Protein AF-A0A8H4X1D4-F1 (afdb_monomer_lite)

pLDDT: mean 86.13, std 16.29, range [28.11, 98.56]

Radius of gyration: 19.9 Å; chains: 1; bounding box: 52×36×56 Å

Secondary structure (DSSP, 8-state):
-HHHHHHHHHHTT------TTS--HHHHHHHHHHHHHHHHHHH-TT-HHHHHHHHHHHHHHHHHHGGGGGGGHHHHHHHHHHHHHHH--THHHHHHHHHHHHSSTT-TT--HHHHHHHHHHHHHHHHHHHHHHHHS-GGG-HHHHHHHHHHHHHHHHH-HHHHHHSTTHHHHHHHHHHHTT---HHHHHHHHHHHHHHHHTTSSS-S-TT-B-TTSSBP---HHHHHHHHHHHHHHHHHHHHHHHHHHHHT--GGGHHHHHHHHHHHHHH-TTTS--

Sequence (277 aa):
MLRMSKVRGRLQLVTPYVGPHGENPALKYCGEIMPILNTLVMHFTNSTPILERVCRCWRYMIISYRTAMIPLLPSLAQSLAAGFEGSREGCFLWATDAVVREFSEGAELVDAATSQAVYQFFEQQSLAFLRILNELPPEQLPDVIEDFFRLASDAIRFYPKECVTSSLVVPIFSAGLSALTLQQVDPLIATLHYYRDLLSFGFETPSISNFSDPDGQPYTNPPEVRNAVKELVGNQGQLLVERVLTGMMFSFPEDCFPDASGILMTQFELMPQQTGL

Foldseek 3Di:
DVPLVVLVVCLVVDPDDAPPPGLDVVLVVVVVCLVVLLVQLVVPLAPLVSVLSSLVSLLSSCVSCQPSCLVVVVVLLVSLLVSCLRNVALSSLLSLLSLLVRQFPPHPPHDPVSNVVSLVSLVSVLVSLLVVCVVDQVQVRLSNLLSNLLSLLSCCVRPVLCQLPDPCVLSVLVVLLSQLVDLDQRSVLSSLSSLLQLLLLLAQARPDPDDADPVRHRDGRDPSSNVSSLVSCVVCVVSLLVSLVCCVVPRYDPVCVVSSVSSVVSSCVSCVPVPPD

Structure (mmCIF, N/CA/C/O backbone):
data_AF-A0A8H4X1D4-F1
#
_entry.id   AF-A0A8H4X1D4-F1
#
loop_
_atom_site.group_PDB
_atom_site.id
_atom_site.type_symbol
_atom_site.label_atom_id
_atom_site.label_alt_id
_atom_site.label_comp_id
_atom_site.label_asym_id
_atom_site.label_entity_id
_atom_site.label_seq_id
_atom_site.pdbx_PDB_ins_code
_ato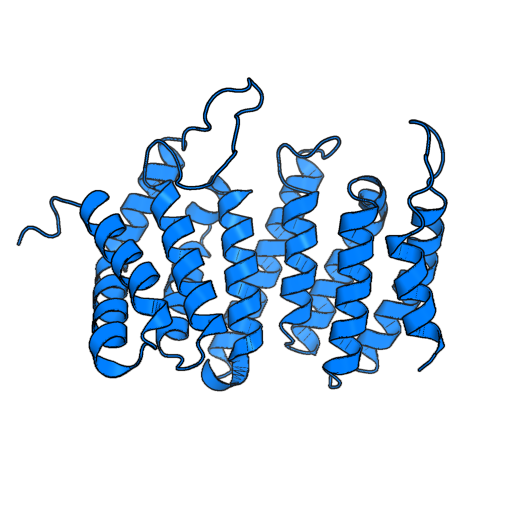m_site.Cartn_x
_atom_site.Cartn_y
_atom_site.Cartn_z
_atom_site.occupancy
_atom_site.B_iso_or_equiv
_atom_site.auth_seq_id
_atom_site.auth_comp_id
_atom_site.auth_asym_id
_atom_site.auth_atom_id
_atom_site.pdbx_PDB_model_num
ATOM 1 N N . MET A 1 1 ? 4.038 -18.655 -25.644 1.00 37.09 1 MET A N 1
ATOM 2 C CA . MET A 1 1 ? 4.127 -19.194 -24.265 1.00 37.09 1 MET A CA 1
ATOM 3 C C . MET A 1 1 ? 5.567 -19.425 -23.774 1.00 37.09 1 MET A C 1
ATOM 5 O O . MET A 1 1 ? 5.887 -18.976 -22.685 1.00 37.09 1 MET A O 1
ATOM 9 N N . LEU A 1 2 ? 6.473 -20.024 -24.567 1.00 28.11 2 LEU A N 1
ATOM 10 C CA . LEU A 1 2 ? 7.858 -20.347 -24.145 1.00 28.11 2 LEU A CA 1
ATOM 11 C C . LEU A 1 2 ? 8.855 -19.161 -24.043 1.00 28.11 2 LEU A C 1
ATOM 13 O O . LEU A 1 2 ? 9.951 -19.329 -23.514 1.00 28.11 2 LEU A O 1
ATOM 17 N N . ARG A 1 3 ? 8.530 -17.976 -24.588 1.00 30.62 3 ARG A N 1
ATOM 18 C CA . ARG A 1 3 ? 9.452 -16.818 -24.617 1.00 30.62 3 ARG A CA 1
ATOM 19 C C . ARG A 1 3 ? 9.413 -15.970 -23.338 1.00 30.62 3 ARG A C 1
ATOM 21 O O . ARG A 1 3 ? 10.471 -15.575 -22.866 1.00 30.62 3 ARG A O 1
ATOM 28 N N . MET A 1 4 ? 8.245 -15.773 -22.719 1.00 36.50 4 MET A N 1
ATOM 29 C CA . MET A 1 4 ? 8.135 -14.988 -21.474 1.00 36.50 4 MET A CA 1
ATOM 30 C C . MET A 1 4 ? 8.708 -15.729 -20.255 1.00 36.50 4 MET A C 1
ATOM 32 O O . MET A 1 4 ? 9.325 -15.112 -19.391 1.00 36.50 4 MET A O 1
ATOM 36 N N . SER A 1 5 ? 8.612 -17.065 -20.213 1.00 33.31 5 SER A N 1
ATOM 37 C CA . SER A 1 5 ? 9.232 -17.870 -19.147 1.00 33.31 5 SER A CA 1
ATOM 38 C C . SER A 1 5 ? 10.767 -17.881 -19.206 1.00 33.31 5 SER A C 1
ATOM 40 O O . SER A 1 5 ? 11.410 -18.041 -18.171 1.00 33.31 5 SER A O 1
ATOM 42 N N . LYS A 1 6 ? 11.366 -17.670 -20.389 1.00 36.62 6 LYS A N 1
ATOM 43 C CA . LYS A 1 6 ? 12.824 -17.537 -20.556 1.00 36.62 6 LYS A CA 1
ATOM 44 C C . LYS A 1 6 ? 13.352 -16.161 -20.144 1.00 36.62 6 LYS A C 1
ATOM 46 O O . LYS A 1 6 ? 14.463 -16.096 -19.630 1.00 36.62 6 LYS A O 1
ATOM 51 N N . VAL A 1 7 ? 12.569 -15.093 -20.319 1.00 49.50 7 VAL A N 1
ATOM 52 C CA . VAL A 1 7 ? 12.904 -13.755 -19.792 1.00 49.50 7 VAL A CA 1
ATOM 53 C C . VAL A 1 7 ? 12.903 -13.783 -18.258 1.00 49.50 7 VAL A C 1
ATOM 55 O O . VAL A 1 7 ? 13.885 -13.373 -17.645 1.00 49.50 7 VAL A O 1
ATOM 58 N N . ARG A 1 8 ? 11.878 -14.405 -17.652 1.00 41.62 8 ARG A N 1
ATOM 59 C CA . ARG A 1 8 ? 11.754 -14.626 -16.196 1.00 41.62 8 ARG A CA 1
ATOM 60 C C . ARG A 1 8 ? 13.019 -15.214 -15.561 1.00 41.62 8 ARG A C 1
ATOM 62 O O . ARG A 1 8 ? 13.499 -14.691 -14.566 1.00 41.62 8 ARG A O 1
ATOM 69 N N . GLY A 1 9 ? 13.556 -16.294 -16.133 1.00 39.28 9 GLY A N 1
ATOM 70 C CA . GLY A 1 9 ? 14.728 -16.976 -15.573 1.00 39.28 9 GLY A CA 1
ATOM 71 C C . GLY A 1 9 ? 16.042 -16.204 -15.721 1.00 39.28 9 GLY A C 1
ATOM 72 O O . GLY A 1 9 ? 16.977 -16.488 -14.989 1.00 39.28 9 GLY A O 1
ATOM 73 N N . ARG A 1 10 ? 16.135 -15.239 -16.648 1.00 47.34 10 ARG A N 1
ATOM 74 C CA . ARG A 1 10 ? 17.364 -14.456 -16.857 1.00 47.34 10 ARG A CA 1
ATOM 75 C C . ARG A 1 10 ? 17.446 -13.232 -15.951 1.00 47.34 10 ARG A C 1
ATOM 77 O O . ARG A 1 10 ? 18.528 -12.946 -15.470 1.00 47.34 10 ARG A O 1
ATOM 84 N N . LEU A 1 11 ? 16.333 -12.554 -15.667 1.00 52.28 11 LEU A N 1
ATOM 85 C CA . LEU A 1 11 ? 16.335 -11.372 -14.791 1.00 52.28 11 LEU A CA 1
ATOM 86 C C . LEU A 1 11 ? 16.677 -11.693 -13.328 1.00 52.28 11 LEU A C 1
ATOM 88 O O . LEU A 1 11 ? 17.351 -10.903 -12.689 1.00 52.28 11 LEU A O 1
ATOM 92 N N . GLN A 1 12 ? 16.282 -12.866 -12.821 1.00 48.09 12 GLN A N 1
ATOM 93 C CA . GLN A 1 12 ? 16.632 -13.297 -11.458 1.00 48.09 12 GLN A CA 1
ATOM 94 C C . GLN A 1 12 ? 18.070 -13.832 -11.320 1.00 48.09 12 GLN A C 1
ATOM 96 O O . GLN A 1 12 ? 18.569 -13.937 -10.206 1.00 48.09 12 GLN A O 1
ATOM 101 N N . LEU A 1 13 ? 18.729 -14.204 -12.426 1.00 47.34 13 LEU A N 1
ATOM 102 C CA . LEU A 1 13 ? 20.073 -14.808 -12.427 1.00 47.34 13 LEU A CA 1
ATOM 103 C C . LEU A 1 13 ? 21.175 -13.873 -12.943 1.00 47.34 13 LEU A C 1
ATOM 105 O O . LEU A 1 13 ? 22.353 -14.195 -12.808 1.00 47.34 13 LEU A O 1
ATOM 109 N N . VAL A 1 14 ? 20.819 -12.752 -13.570 1.00 51.06 14 VAL A N 1
ATOM 110 C CA . VAL A 1 14 ? 21.770 -11.836 -14.211 1.00 51.06 14 VAL A CA 1
ATOM 111 C C . VAL A 1 14 ? 21.806 -10.526 -13.430 1.00 51.06 14 VAL A C 1
ATOM 113 O O . VAL A 1 14 ? 21.250 -9.515 -13.840 1.00 51.06 14 VAL A O 1
ATOM 116 N N . THR A 1 15 ? 22.510 -10.555 -12.303 1.00 53.88 15 THR A N 1
ATOM 117 C CA . THR A 1 15 ? 23.001 -9.371 -11.586 1.00 53.88 15 THR A CA 1
ATOM 118 C C . THR A 1 15 ? 24.497 -9.227 -11.876 1.00 53.88 15 THR A C 1
ATOM 120 O O . THR A 1 15 ? 25.321 -9.682 -11.076 1.00 53.88 15 THR A O 1
ATOM 123 N N . PRO A 1 16 ? 24.895 -8.709 -13.056 1.00 53.59 16 PRO A N 1
ATOM 124 C CA . PRO A 1 16 ? 26.305 -8.508 -13.354 1.00 53.59 16 PRO A CA 1
ATOM 125 C C . PRO A 1 16 ? 26.881 -7.517 -12.342 1.00 53.59 16 PRO A C 1
ATOM 127 O O . PRO A 1 16 ? 26.239 -6.522 -12.013 1.00 53.59 16 PRO A O 1
ATOM 130 N N . TYR A 1 17 ? 28.089 -7.780 -11.847 1.00 50.78 17 TYR A N 1
ATOM 131 C CA . TYR A 1 17 ? 28.812 -6.782 -11.069 1.00 50.78 17 TYR A CA 1
ATOM 132 C C . TYR A 1 17 ? 29.118 -5.593 -11.986 1.00 50.78 17 TYR A C 1
ATOM 134 O O . TYR A 1 17 ? 29.837 -5.738 -12.977 1.00 50.78 17 TYR A O 1
ATOM 142 N N . VAL A 1 18 ? 28.546 -4.435 -11.672 1.00 57.81 18 VAL A N 1
ATOM 143 C CA . VAL A 1 18 ? 28.799 -3.179 -12.380 1.00 57.81 18 VAL A CA 1
ATOM 144 C C . VAL A 1 18 ? 29.574 -2.283 -11.423 1.00 57.81 18 VAL A C 1
ATOM 146 O O . VAL A 1 18 ? 29.125 -2.027 -10.310 1.00 57.81 18 VAL A O 1
ATOM 149 N N . GLY A 1 19 ? 30.770 -1.851 -11.828 1.00 48.97 19 GLY A N 1
ATOM 150 C CA . GLY A 1 19 ? 31.549 -0.890 -11.045 1.00 48.97 19 GLY A CA 1
ATOM 151 C C . GLY A 1 19 ? 30.844 0.477 -10.967 1.00 48.97 19 GLY A C 1
ATOM 152 O O . GLY A 1 19 ? 30.004 0.763 -11.819 1.00 48.97 19 GLY A O 1
ATOM 153 N N . PRO A 1 20 ? 31.213 1.354 -10.015 1.00 50.88 20 PRO A N 1
ATOM 154 C CA . PRO A 1 20 ? 30.502 2.610 -9.714 1.00 50.88 20 PRO A CA 1
ATOM 155 C C . PRO A 1 20 ? 30.326 3.603 -10.884 1.00 50.88 20 PRO A C 1
ATOM 157 O O . PRO A 1 20 ? 29.566 4.560 -10.763 1.00 50.88 20 PRO A O 1
ATOM 160 N N . HIS A 1 21 ? 30.997 3.389 -12.022 1.00 54.09 21 HIS A N 1
ATOM 161 C CA . HIS A 1 21 ? 30.925 4.237 -13.220 1.00 54.09 21 HIS A CA 1
ATOM 162 C C . HIS A 1 21 ? 30.639 3.462 -14.522 1.00 54.09 21 HIS A C 1
ATOM 164 O O . HIS A 1 21 ? 30.801 4.011 -15.610 1.00 54.09 21 HIS A O 1
ATOM 170 N N . GLY A 1 22 ? 30.266 2.180 -14.442 1.00 59.41 22 GLY A N 1
ATOM 171 C CA . GLY A 1 22 ? 29.914 1.382 -15.620 1.00 59.41 22 GLY A CA 1
ATOM 172 C C . GLY A 1 22 ? 28.438 1.532 -15.993 1.00 59.41 22 GLY A C 1
ATOM 173 O O . GLY A 1 22 ? 27.577 1.499 -15.117 1.00 59.41 22 GLY A O 1
ATOM 174 N N . GLU A 1 23 ? 28.119 1.643 -17.286 1.00 60.62 23 GLU A N 1
ATOM 175 C CA . GLU A 1 23 ? 26.733 1.490 -17.746 1.00 60.62 23 GLU A CA 1
ATOM 176 C C . GLU A 1 23 ? 26.239 0.082 -17.401 1.00 60.62 23 GLU A C 1
ATOM 178 O O . GLU A 1 23 ? 26.840 -0.909 -17.820 1.00 60.62 23 GLU A O 1
ATOM 183 N N . ASN A 1 24 ? 25.143 -0.021 -16.644 1.00 68.44 24 ASN A N 1
ATOM 184 C CA . ASN A 1 24 ? 24.564 -1.312 -16.295 1.00 68.44 24 ASN A CA 1
ATOM 185 C C . ASN A 1 24 ? 23.921 -1.941 -17.550 1.00 68.44 24 ASN A C 1
ATOM 187 O O . ASN A 1 24 ? 22.891 -1.438 -18.012 1.00 68.44 24 ASN A O 1
ATOM 191 N N . PRO A 1 25 ? 24.453 -3.052 -18.106 1.00 74.25 25 PRO A N 1
ATOM 192 C CA . PRO A 1 25 ? 23.902 -3.664 -19.320 1.00 74.25 25 PRO A CA 1
ATOM 193 C C . PRO A 1 25 ? 22.445 -4.103 -19.144 1.00 74.25 25 PRO A C 1
ATOM 195 O O . PRO A 1 25 ? 21.683 -4.168 -20.111 1.00 74.25 25 PRO A O 1
ATOM 198 N N . ALA A 1 26 ? 22.045 -4.378 -17.902 1.00 73.62 26 ALA A N 1
ATOM 199 C CA . ALA A 1 26 ? 20.679 -4.723 -17.577 1.00 73.62 26 ALA A CA 1
ATOM 200 C C . ALA A 1 26 ? 19.722 -3.531 -17.702 1.00 73.62 26 ALA A C 1
ATOM 202 O O . ALA A 1 26 ? 18.589 -3.726 -18.128 1.00 73.62 26 ALA A O 1
ATOM 203 N N . LEU A 1 27 ? 20.178 -2.300 -17.438 1.00 81.00 27 LEU A N 1
ATOM 204 C CA . LEU A 1 27 ? 19.365 -1.094 -17.615 1.00 81.00 27 LEU A CA 1
ATOM 205 C C . LEU A 1 27 ? 19.009 -0.872 -19.089 1.00 81.00 27 LEU A C 1
ATOM 207 O O . LEU A 1 27 ? 17.861 -0.573 -19.412 1.00 81.00 27 LEU A O 1
ATOM 211 N N . LYS A 1 28 ? 19.969 -1.095 -19.994 1.00 83.44 28 LYS A N 1
ATOM 212 C CA . LYS A 1 28 ? 19.721 -1.035 -21.440 1.00 83.44 28 LYS A CA 1
ATOM 213 C C . LYS A 1 28 ? 18.669 -2.060 -21.868 1.00 83.44 28 LYS A C 1
ATOM 215 O O . LYS A 1 28 ? 17.721 -1.718 -22.568 1.00 83.44 28 LYS A O 1
ATOM 220 N N . TYR A 1 29 ? 18.794 -3.296 -21.386 1.00 84.69 29 TYR A N 1
ATOM 221 C CA . TYR A 1 29 ? 17.802 -4.340 -21.639 1.00 84.69 29 TYR A CA 1
ATOM 222 C C . TYR A 1 29 ? 16.418 -3.981 -21.071 1.00 84.69 29 TYR A C 1
ATOM 224 O O . TYR A 1 29 ? 15.403 -4.195 -21.734 1.00 84.69 29 TYR A O 1
ATOM 232 N N . CYS A 1 30 ? 16.366 -3.396 -19.870 1.00 86.38 30 CYS A N 1
ATOM 233 C CA . CYS A 1 30 ? 15.134 -2.895 -19.266 1.00 86.38 30 CYS A CA 1
ATOM 234 C C . CYS A 1 30 ? 14.471 -1.817 -20.138 1.00 86.38 30 CYS A C 1
ATOM 236 O O . CYS A 1 30 ? 13.268 -1.891 -20.389 1.00 86.38 30 CYS A O 1
ATOM 238 N N . GLY A 1 31 ? 15.255 -0.869 -20.656 1.00 87.44 31 GLY A N 1
ATOM 239 C CA . GLY A 1 31 ? 14.768 0.172 -21.561 1.00 87.44 31 GLY A CA 1
ATOM 240 C C . GLY A 1 31 ? 14.209 -0.387 -22.874 1.00 87.44 31 GLY A C 1
ATOM 241 O O . GLY A 1 31 ? 13.183 0.086 -23.354 1.00 87.44 31 GLY A O 1
ATOM 242 N N . GLU A 1 32 ? 14.823 -1.433 -23.429 1.00 89.44 32 GLU A N 1
A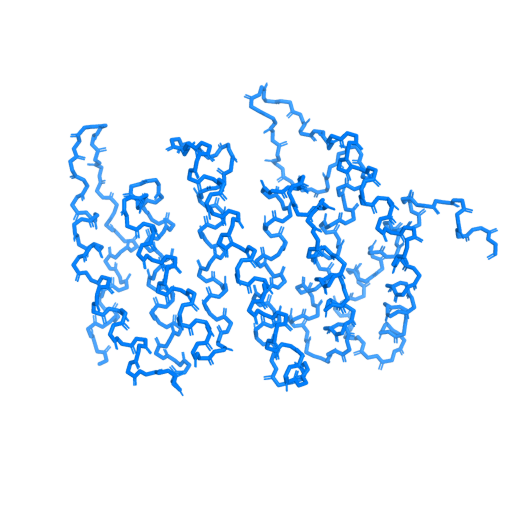TOM 243 C CA . GLU A 1 32 ? 14.351 -2.084 -24.660 1.00 89.44 32 GLU A CA 1
ATOM 244 C C . GLU A 1 32 ? 13.071 -2.913 -24.446 1.00 89.44 32 GLU A C 1
ATOM 246 O O . GLU A 1 32 ? 12.203 -2.958 -25.321 1.00 89.44 32 GLU A O 1
ATOM 251 N N . ILE A 1 33 ? 12.924 -3.574 -23.289 1.00 90.25 33 ILE A N 1
ATOM 252 C CA . ILE A 1 33 ? 11.777 -4.455 -23.027 1.00 90.25 33 ILE A CA 1
ATOM 253 C C . ILE A 1 33 ? 10.535 -3.706 -22.526 1.00 90.25 33 ILE A C 1
ATOM 255 O O . ILE A 1 33 ? 9.416 -4.154 -22.784 1.00 90.25 33 ILE A O 1
ATOM 259 N N . MET A 1 34 ? 10.694 -2.567 -21.843 1.00 89.62 34 MET A N 1
ATOM 260 C CA . MET A 1 34 ? 9.573 -1.806 -21.274 1.00 89.62 34 MET A CA 1
ATOM 261 C C . MET A 1 34 ? 8.495 -1.418 -22.299 1.00 89.62 34 MET A C 1
ATOM 263 O O . MET A 1 34 ? 7.327 -1.705 -22.031 1.00 89.62 34 MET A O 1
ATOM 267 N N . PRO A 1 35 ? 8.820 -0.861 -23.484 1.00 93.00 35 PRO A N 1
ATOM 268 C CA . PRO A 1 35 ? 7.811 -0.531 -24.493 1.00 93.00 35 PRO A CA 1
ATOM 269 C C . PRO A 1 35 ? 7.016 -1.753 -24.975 1.00 93.00 35 PRO A C 1
ATOM 271 O O . PRO A 1 35 ? 5.815 -1.661 -25.237 1.00 93.00 35 PRO A O 1
ATOM 274 N N . ILE A 1 36 ? 7.668 -2.920 -25.051 1.00 93.62 36 ILE A N 1
ATOM 275 C CA . ILE A 1 36 ? 7.025 -4.182 -25.438 1.00 93.62 36 ILE A CA 1
ATOM 276 C C . ILE A 1 36 ? 6.027 -4.605 -24.358 1.00 93.62 36 ILE A C 1
ATOM 278 O O . ILE A 1 36 ? 4.891 -4.955 -24.670 1.00 93.62 36 ILE A O 1
ATOM 282 N N . LEU A 1 37 ? 6.434 -4.546 -23.088 1.00 93.62 37 LEU A N 1
ATOM 283 C CA . LEU A 1 37 ? 5.565 -4.855 -21.952 1.00 93.62 37 LEU A CA 1
ATOM 284 C C . LEU A 1 37 ? 4.378 -3.888 -21.867 1.00 93.62 37 LEU A C 1
ATOM 286 O O . LEU A 1 37 ? 3.251 -4.337 -21.678 1.00 93.62 37 LEU A O 1
ATOM 290 N N . ASN A 1 38 ? 4.607 -2.593 -22.096 1.00 92.62 38 ASN A N 1
ATOM 291 C CA . ASN A 1 38 ? 3.543 -1.594 -22.127 1.00 92.62 38 ASN A CA 1
ATOM 292 C C . ASN A 1 38 ? 2.532 -1.876 -23.252 1.00 92.62 38 ASN A C 1
ATOM 294 O O . ASN A 1 38 ? 1.326 -1.866 -23.030 1.00 92.62 38 ASN A O 1
ATOM 298 N N . THR A 1 39 ? 3.014 -2.238 -24.446 1.00 93.19 39 THR A N 1
ATOM 299 C CA . THR A 1 39 ? 2.139 -2.638 -25.563 1.00 93.19 39 THR A CA 1
ATOM 300 C C . THR A 1 39 ? 1.268 -3.843 -25.193 1.00 93.19 39 THR A C 1
ATOM 302 O O . THR A 1 39 ? 0.092 -3.890 -25.549 1.00 93.19 39 THR A O 1
ATOM 305 N N . LEU A 1 40 ? 1.815 -4.814 -24.451 1.00 93.31 40 LEU A N 1
ATOM 306 C CA . LEU A 1 40 ? 1.040 -5.962 -23.976 1.00 93.31 40 LEU A CA 1
ATOM 307 C C . LEU A 1 40 ? -0.048 -5.549 -22.982 1.00 93.31 40 LEU A C 1
ATOM 309 O O . LEU A 1 40 ? -1.167 -6.033 -23.108 1.00 93.31 40 LEU A O 1
ATOM 313 N N . VAL A 1 41 ? 0.249 -4.654 -22.038 1.00 93.69 41 VAL A N 1
ATOM 314 C CA . VAL A 1 41 ? -0.758 -4.138 -21.096 1.00 93.69 41 VAL A CA 1
ATOM 315 C C . VAL A 1 41 ? -1.890 -3.441 -21.844 1.00 93.69 41 VAL A C 1
ATOM 317 O O . VAL A 1 41 ? -3.051 -3.776 -21.632 1.00 93.69 41 VAL A O 1
ATOM 320 N N . MET A 1 42 ? -1.556 -2.558 -22.788 1.00 90.19 42 MET A N 1
ATOM 321 C CA . MET A 1 42 ? -2.549 -1.799 -23.554 1.00 90.19 42 MET A CA 1
ATOM 322 C C . MET A 1 42 ? -3.409 -2.672 -24.477 1.00 90.19 42 MET A C 1
ATOM 324 O O . MET A 1 42 ? -4.562 -2.342 -24.731 1.00 90.19 42 MET A O 1
ATOM 328 N N . HIS A 1 43 ? -2.874 -3.780 -24.999 1.00 93.56 43 HIS A N 1
ATOM 329 C CA . HIS A 1 43 ? -3.630 -4.691 -25.868 1.00 93.56 43 HIS A CA 1
ATOM 330 C C . HIS A 1 43 ? -4.430 -5.750 -25.100 1.00 93.56 43 HIS A C 1
ATOM 332 O O . HIS A 1 43 ? -5.418 -6.263 -25.623 1.00 93.56 43 HIS A O 1
ATOM 338 N N . PHE A 1 44 ? -4.003 -6.112 -23.889 1.00 92.94 44 PHE A N 1
ATOM 339 C CA . PHE A 1 44 ? -4.572 -7.214 -23.112 1.00 92.94 44 PHE A CA 1
ATOM 340 C C . PHE A 1 44 ? -5.126 -6.748 -21.759 1.00 92.94 44 PHE A C 1
ATOM 342 O O . PHE A 1 44 ? -4.976 -7.445 -20.756 1.00 92.94 44 PHE A O 1
ATOM 349 N N . THR A 1 45 ? -5.811 -5.601 -21.742 1.00 91.50 45 THR A N 1
ATOM 350 C CA . THR A 1 45 ? -6.380 -4.980 -20.528 1.00 91.50 45 THR A CA 1
ATOM 351 C C . THR A 1 45 ? -7.385 -5.861 -19.788 1.00 91.50 45 THR A C 1
ATOM 353 O O . THR A 1 45 ? -7.551 -5.705 -18.589 1.00 91.50 45 THR A O 1
ATOM 356 N N . ASN A 1 46 ? -8.026 -6.808 -20.478 1.00 92.12 46 ASN A N 1
ATOM 357 C CA . ASN A 1 46 ? -9.048 -7.693 -19.900 1.00 92.12 46 ASN A CA 1
ATOM 358 C C . ASN A 1 46 ? -8.508 -9.097 -19.577 1.00 92.12 46 ASN A C 1
ATOM 360 O O . ASN A 1 46 ? -9.280 -10.034 -19.387 1.00 92.12 46 ASN A O 1
ATOM 364 N N . SER A 1 47 ? -7.188 -9.293 -19.625 1.00 94.94 47 SER A N 1
ATOM 365 C CA . SER A 1 47 ? -6.563 -10.597 -19.407 1.00 94.94 47 SER A CA 1
ATOM 366 C C . SER A 1 47 ? -5.649 -10.554 -18.187 1.00 94.94 47 SER A C 1
ATOM 368 O O . SER A 1 47 ? -4.422 -10.503 -18.339 1.00 94.94 47 SER A O 1
ATOM 370 N N . THR A 1 48 ? -6.232 -10.707 -16.997 1.00 93.75 48 THR A N 1
ATOM 371 C CA . THR A 1 48 ? -5.540 -10.807 -15.698 1.00 93.75 48 THR A CA 1
ATOM 372 C C . THR A 1 48 ? -4.266 -11.662 -15.752 1.00 93.75 48 THR A C 1
ATOM 374 O O . THR A 1 48 ? -3.200 -11.171 -15.380 1.00 93.75 48 THR A O 1
ATOM 377 N N . PRO A 1 49 ? -4.249 -12.872 -16.364 1.00 95.44 49 PRO A N 1
ATOM 378 C CA . PRO A 1 49 ? -3.033 -13.688 -16.389 1.00 95.44 49 PRO A CA 1
ATOM 379 C C . PRO A 1 49 ? -1.867 -13.060 -17.173 1.00 95.44 49 PRO A C 1
ATOM 381 O O . PRO A 1 49 ? -0.702 -13.390 -16.930 1.00 95.44 49 PRO A O 1
ATOM 384 N N . ILE A 1 50 ? -2.145 -12.220 -18.172 1.00 95.12 50 ILE A N 1
ATOM 385 C CA . ILE A 1 50 ? -1.108 -11.508 -18.934 1.00 95.12 50 ILE A CA 1
ATOM 386 C C . ILE A 1 50 ? -0.610 -10.327 -18.106 1.00 95.12 50 ILE A C 1
ATOM 388 O O . ILE A 1 50 ? 0.604 -10.171 -17.960 1.00 95.12 50 ILE A O 1
ATOM 392 N N . LEU A 1 51 ? -1.531 -9.558 -17.527 1.00 96.62 51 LEU A N 1
ATOM 393 C CA . LEU A 1 51 ? -1.228 -8.382 -16.714 1.00 96.62 51 LEU A CA 1
ATOM 394 C C . LEU A 1 51 ? -0.386 -8.747 -15.490 1.00 96.62 51 LEU A C 1
ATOM 396 O O . LEU A 1 51 ? 0.672 -8.153 -15.292 1.00 96.62 51 LEU A O 1
ATOM 400 N N . GLU A 1 52 ? -0.731 -9.819 -14.774 1.00 95.12 52 GLU A N 1
ATOM 401 C CA . GLU A 1 52 ? 0.080 -10.343 -13.670 1.00 95.12 52 GLU A CA 1
ATOM 402 C C . GLU A 1 52 ? 1.513 -10.676 -14.097 1.00 95.12 52 GLU A C 1
ATOM 404 O O . GLU A 1 52 ? 2.476 -10.407 -13.380 1.00 95.12 52 GLU A O 1
ATOM 409 N N . ARG A 1 53 ? 1.687 -11.296 -15.273 1.00 95.12 53 ARG A N 1
ATOM 410 C CA . ARG A 1 53 ? 3.016 -11.677 -15.774 1.00 95.12 53 ARG A CA 1
ATOM 411 C C . ARG A 1 53 ? 3.850 -10.453 -16.125 1.00 95.12 53 ARG A C 1
ATOM 413 O O . ARG A 1 53 ? 5.062 -10.482 -15.907 1.00 95.12 53 ARG A O 1
ATOM 420 N N . VAL A 1 54 ? 3.221 -9.412 -16.665 1.00 96.19 54 VAL A N 1
ATOM 421 C CA . VAL A 1 54 ? 3.887 -8.143 -16.966 1.00 96.19 54 VAL A CA 1
ATOM 422 C C . VAL A 1 54 ? 4.251 -7.412 -15.674 1.00 96.19 54 VAL A C 1
ATOM 424 O O . VAL A 1 54 ? 5.428 -7.111 -15.480 1.00 96.19 54 VAL A O 1
ATOM 427 N N . CYS A 1 55 ? 3.302 -7.237 -14.752 1.00 96.75 55 CYS A N 1
ATOM 428 C CA . CYS A 1 55 ? 3.531 -6.594 -13.455 1.00 96.75 55 CYS A CA 1
ATOM 429 C C . CYS A 1 55 ? 4.611 -7.316 -12.644 1.00 96.75 55 CYS A C 1
ATOM 431 O O . CYS A 1 55 ? 5.513 -6.686 -12.099 1.00 96.75 55 CYS A O 1
ATOM 433 N N . ARG A 1 56 ? 4.612 -8.653 -12.655 1.00 94.56 56 ARG A N 1
ATOM 434 C CA . ARG A 1 56 ? 5.673 -9.464 -12.046 1.00 94.56 56 ARG A CA 1
ATOM 435 C C . ARG A 1 56 ? 7.036 -9.243 -12.700 1.00 94.56 56 ARG A C 1
ATOM 437 O O . ARG A 1 56 ? 8.044 -9.226 -12.001 1.00 94.56 56 ARG A O 1
ATOM 444 N N . CYS A 1 57 ? 7.091 -9.078 -14.023 1.00 94.19 57 CYS A N 1
ATOM 445 C CA . CYS A 1 57 ? 8.336 -8.748 -14.716 1.00 94.19 57 CYS A CA 1
ATOM 446 C C . CYS A 1 57 ? 8.866 -7.382 -14.266 1.00 94.19 57 CYS A C 1
ATOM 448 O O . CYS A 1 57 ? 10.037 -7.285 -13.909 1.00 94.19 57 CYS A O 1
ATOM 450 N N . TRP A 1 58 ? 8.008 -6.361 -14.225 1.00 94.69 58 TRP A N 1
ATOM 451 C CA . TRP A 1 58 ? 8.374 -5.031 -13.740 1.00 94.69 58 TRP A CA 1
ATOM 452 C C . TRP A 1 58 ? 8.818 -5.043 -12.280 1.00 94.69 58 TRP A C 1
ATOM 454 O O . TRP A 1 58 ? 9.886 -4.517 -11.976 1.00 94.69 58 TRP A O 1
ATOM 464 N N . ARG A 1 59 ? 8.080 -5.724 -11.396 1.00 94.62 59 ARG A N 1
ATOM 465 C CA . ARG A 1 59 ? 8.459 -5.882 -9.986 1.00 94.62 59 ARG A CA 1
ATOM 466 C C . ARG A 1 59 ? 9.855 -6.488 -9.842 1.00 94.62 59 ARG A C 1
ATOM 468 O O . ARG A 1 59 ? 10.674 -5.971 -9.092 1.00 94.62 59 ARG A O 1
ATOM 475 N N . TYR A 1 60 ? 10.168 -7.546 -10.592 1.00 91.19 60 TYR A N 1
ATOM 476 C CA . TYR A 1 60 ? 11.511 -8.130 -10.545 1.00 91.19 60 TYR A CA 1
ATOM 477 C C . TYR A 1 60 ? 12.588 -7.222 -11.138 1.00 91.19 60 TYR A C 1
ATOM 479 O O . TYR A 1 60 ? 13.707 -7.248 -10.639 1.00 91.19 60 TYR A O 1
ATOM 487 N N . MET A 1 61 ? 12.285 -6.417 -12.159 1.00 90.88 61 MET A N 1
ATOM 488 C CA . MET A 1 61 ? 13.231 -5.414 -12.665 1.00 90.88 61 MET A CA 1
ATOM 489 C C . MET A 1 61 ? 13.555 -4.370 -11.591 1.00 90.88 61 MET A C 1
ATOM 491 O O . MET A 1 61 ? 14.726 -4.069 -11.386 1.00 90.88 61 MET A O 1
ATOM 495 N N . ILE A 1 62 ? 12.535 -3.871 -10.884 1.00 91.62 62 ILE A N 1
ATOM 496 C CA . ILE A 1 62 ? 12.697 -2.916 -9.781 1.00 91.62 62 ILE A CA 1
ATOM 497 C C . ILE A 1 62 ? 13.577 -3.522 -8.681 1.00 91.62 62 ILE A C 1
ATOM 499 O O . ILE A 1 62 ? 14.638 -2.985 -8.388 1.00 91.62 62 ILE A O 1
ATOM 503 N N . ILE A 1 63 ? 13.206 -4.690 -8.147 1.00 89.19 63 ILE A N 1
ATOM 504 C CA . ILE A 1 63 ? 13.907 -5.297 -7.001 1.00 89.19 63 ILE A CA 1
ATOM 505 C C . ILE A 1 63 ? 15.339 -5.732 -7.360 1.00 89.19 63 ILE A C 1
ATOM 507 O O . ILE A 1 63 ? 16.244 -5.642 -6.533 1.00 89.19 63 ILE A O 1
ATOM 511 N N . SER A 1 64 ? 15.571 -6.212 -8.589 1.00 85.50 64 SER A N 1
ATOM 512 C CA . SER A 1 64 ? 16.893 -6.729 -8.987 1.00 85.50 64 SER A CA 1
ATOM 513 C C . SER A 1 64 ? 17.906 -5.621 -9.264 1.00 85.50 64 SER A C 1
ATOM 515 O O . SER A 1 64 ? 19.102 -5.833 -9.077 1.00 85.50 64 SER A O 1
ATOM 517 N N . TYR A 1 65 ? 17.451 -4.460 -9.744 1.00 85.19 65 TYR A N 1
ATOM 518 C CA . TYR A 1 65 ? 18.339 -3.387 -10.203 1.00 85.19 65 TYR A CA 1
ATOM 519 C C . TYR A 1 65 ? 18.255 -2.107 -9.365 1.00 85.19 65 TYR A C 1
ATOM 521 O O . TYR A 1 65 ? 19.135 -1.258 -9.503 1.00 85.19 65 TYR A O 1
ATOM 529 N N . ARG A 1 66 ? 17.256 -1.981 -8.483 1.00 85.69 66 ARG A N 1
ATOM 530 C CA . ARG A 1 66 ? 17.110 -0.914 -7.480 1.00 85.69 66 ARG A CA 1
ATOM 531 C C . ARG A 1 66 ? 17.363 0.474 -8.074 1.00 85.69 66 ARG A C 1
ATOM 533 O O . ARG A 1 66 ? 16.775 0.820 -9.097 1.00 85.69 66 ARG A O 1
ATOM 540 N N . THR A 1 67 ? 18.292 1.243 -7.509 1.00 83.94 67 THR A N 1
ATOM 541 C CA . THR A 1 67 ? 18.646 2.601 -7.948 1.00 83.94 67 THR A CA 1
ATOM 542 C C . THR A 1 67 ? 19.110 2.712 -9.395 1.00 83.94 67 THR A C 1
ATOM 544 O O . THR A 1 67 ? 18.920 3.758 -10.012 1.00 83.94 67 THR A O 1
ATOM 547 N N . ALA A 1 68 ? 19.606 1.637 -10.014 1.00 85.31 68 ALA A N 1
ATOM 548 C CA . ALA A 1 68 ? 19.919 1.668 -11.441 1.00 85.31 68 ALA A CA 1
ATOM 549 C C . ALA A 1 68 ? 18.669 1.899 -12.313 1.00 85.31 68 ALA A C 1
ATOM 551 O O . ALA A 1 68 ? 18.804 2.370 -13.437 1.00 85.31 68 ALA A O 1
ATOM 552 N N . MET A 1 69 ? 17.462 1.604 -11.814 1.00 89.12 69 MET A N 1
ATOM 553 C CA . MET A 1 69 ? 16.197 1.821 -12.528 1.00 89.12 69 MET A CA 1
ATOM 554 C C . MET A 1 69 ? 15.668 3.258 -12.445 1.00 89.12 69 MET A C 1
ATOM 556 O O . MET A 1 69 ? 14.714 3.557 -13.165 1.00 89.12 69 MET A O 1
ATOM 560 N N . ILE A 1 70 ? 16.276 4.154 -11.650 1.00 89.50 70 ILE A N 1
ATOM 561 C CA . ILE A 1 70 ? 15.834 5.558 -11.502 1.00 89.50 70 ILE A CA 1
ATOM 562 C C . ILE A 1 70 ? 15.573 6.240 -12.861 1.00 89.50 70 ILE A C 1
ATOM 564 O O . ILE A 1 70 ? 14.497 6.814 -13.026 1.00 89.50 70 ILE A O 1
ATOM 568 N N . PRO A 1 71 ? 16.446 6.128 -13.889 1.00 91.06 71 PRO A N 1
ATOM 569 C CA . PRO A 1 71 ? 16.204 6.777 -15.182 1.00 91.06 71 PRO A CA 1
ATOM 570 C C . PRO A 1 71 ? 14.952 6.283 -15.923 1.00 91.06 71 PRO A C 1
ATOM 572 O O . PRO A 1 71 ? 14.393 7.008 -16.743 1.00 91.06 71 PRO A O 1
ATOM 575 N N . LEU A 1 72 ? 14.511 5.047 -15.665 1.00 91.75 72 LEU A N 1
ATOM 576 C CA . LEU A 1 72 ? 13.322 4.448 -16.281 1.00 91.75 72 LEU A CA 1
ATOM 577 C C . LEU A 1 72 ? 12.068 4.588 -15.410 1.00 91.75 72 LEU A C 1
ATOM 579 O O . LEU A 1 72 ? 10.959 4.321 -15.884 1.00 91.75 72 LEU A O 1
ATOM 583 N N . LEU A 1 73 ? 12.230 5.011 -14.155 1.00 92.69 73 LEU A N 1
ATOM 584 C CA . LEU A 1 73 ? 11.165 5.057 -13.166 1.00 92.69 73 LEU A CA 1
ATOM 585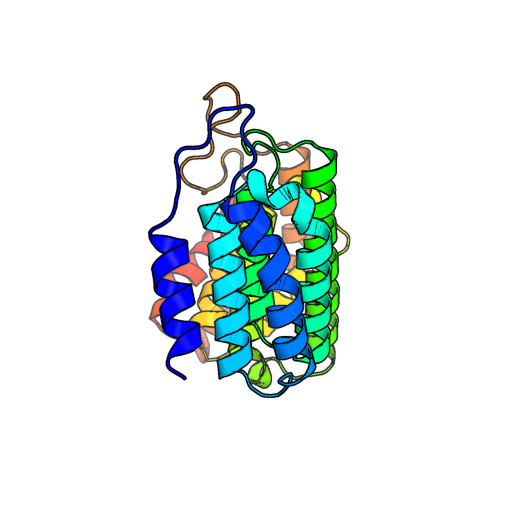 C C . LEU A 1 73 ? 9.968 5.925 -13.594 1.00 92.69 73 LEU A C 1
ATOM 587 O O . LEU A 1 73 ? 8.847 5.434 -13.467 1.00 92.69 73 LEU A O 1
ATOM 591 N N . PRO A 1 74 ? 10.140 7.127 -14.190 1.00 94.25 74 PRO A N 1
ATOM 592 C CA . PRO A 1 74 ? 8.998 7.934 -14.627 1.00 94.25 74 PRO A CA 1
ATOM 593 C C . PRO A 1 74 ? 8.120 7.222 -15.667 1.00 94.25 74 PRO A C 1
ATOM 595 O O . PRO A 1 74 ? 6.894 7.228 -15.572 1.00 94.25 74 PRO A O 1
ATOM 598 N N . SER A 1 75 ? 8.744 6.550 -16.641 1.00 94.25 75 SER A N 1
ATOM 599 C CA . SER A 1 75 ? 8.020 5.798 -17.675 1.00 94.25 75 SER A CA 1
ATOM 600 C C . SER A 1 75 ? 7.329 4.560 -17.099 1.00 94.25 75 SER A C 1
ATOM 602 O O . SER A 1 75 ? 6.216 4.216 -17.512 1.00 94.25 75 SER A O 1
ATOM 604 N N . LEU A 1 76 ? 7.966 3.900 -16.128 1.00 95.12 76 LEU A N 1
ATOM 605 C CA . LEU A 1 76 ? 7.391 2.745 -15.453 1.00 95.12 76 LEU A CA 1
ATOM 606 C C . LEU A 1 76 ? 6.183 3.143 -14.600 1.00 95.12 76 LEU A C 1
ATOM 608 O O . LEU A 1 76 ? 5.136 2.516 -14.726 1.00 95.12 76 LEU A O 1
ATOM 612 N N . ALA A 1 77 ? 6.302 4.208 -13.804 1.00 95.94 77 ALA A N 1
ATOM 613 C CA . ALA A 1 77 ? 5.217 4.746 -12.988 1.00 95.94 77 ALA A CA 1
ATOM 614 C C . ALA A 1 77 ? 4.007 5.136 -13.850 1.00 95.94 77 ALA A C 1
ATOM 616 O O . ALA A 1 77 ? 2.879 4.755 -13.545 1.00 95.94 77 ALA A O 1
ATOM 617 N N . GLN A 1 78 ? 4.237 5.794 -14.993 1.00 95.81 78 GLN A N 1
ATOM 618 C CA . GLN A 1 78 ? 3.169 6.112 -15.942 1.00 95.81 78 GLN A CA 1
ATOM 619 C C . GLN A 1 78 ? 2.485 4.850 -16.496 1.00 95.81 78 GLN A C 1
ATOM 621 O O . GLN A 1 78 ? 1.260 4.812 -16.603 1.00 95.81 78 GLN A O 1
ATOM 626 N N . SER A 1 79 ? 3.262 3.815 -16.833 1.00 95.94 79 SER A N 1
ATOM 627 C CA . SER A 1 79 ? 2.725 2.549 -17.356 1.00 95.94 79 SER A CA 1
ATOM 628 C C . SER A 1 79 ? 1.922 1.788 -16.295 1.00 95.94 79 SER A C 1
ATOM 630 O O . SER A 1 79 ? 0.876 1.221 -16.604 1.00 95.94 79 SER A O 1
ATOM 632 N N . LEU A 1 80 ? 2.388 1.800 -15.042 1.00 97.50 80 LEU A N 1
ATOM 633 C CA . LEU A 1 80 ? 1.683 1.211 -13.905 1.00 97.50 80 LEU A CA 1
ATOM 634 C C . LEU A 1 80 ? 0.365 1.943 -13.631 1.00 97.50 80 LEU A C 1
ATOM 636 O O . LEU A 1 80 ? -0.669 1.290 -13.530 1.00 97.50 80 LEU A O 1
ATOM 640 N N . ALA A 1 81 ? 0.388 3.279 -13.596 1.00 96.69 81 ALA A N 1
ATOM 641 C CA . ALA A 1 81 ? -0.807 4.090 -13.385 1.00 96.69 81 ALA A CA 1
ATOM 642 C C . ALA A 1 81 ? -1.854 3.876 -14.482 1.00 96.69 81 ALA A C 1
ATOM 644 O O . ALA A 1 81 ? -3.009 3.589 -14.184 1.00 96.69 81 ALA A O 1
ATOM 645 N N . ALA A 1 82 ? -1.445 3.968 -15.751 1.00 95.44 82 ALA A N 1
ATOM 646 C CA . ALA A 1 82 ? -2.351 3.774 -16.880 1.00 95.44 82 ALA A CA 1
ATOM 647 C C . ALA A 1 82 ? -2.909 2.343 -16.924 1.00 95.44 82 ALA A C 1
ATOM 649 O O . ALA A 1 82 ? -4.088 2.139 -17.213 1.00 95.44 82 ALA A O 1
ATOM 650 N N . GLY A 1 83 ? -2.072 1.349 -16.614 1.00 96.06 83 GLY A N 1
ATOM 651 C CA . GLY A 1 83 ? -2.488 -0.045 -16.536 1.00 96.06 83 GLY A CA 1
ATOM 652 C C . GLY A 1 83 ? -3.499 -0.293 -15.419 1.00 96.06 83 GLY A C 1
ATOM 653 O O . GLY A 1 83 ? -4.513 -0.947 -15.664 1.00 96.06 83 GLY A O 1
ATOM 654 N N . PHE A 1 84 ? -3.279 0.278 -14.231 1.00 97.31 84 PHE A N 1
ATOM 655 C CA . PHE A 1 84 ? -4.220 0.175 -13.119 1.00 97.31 84 PHE A CA 1
ATOM 656 C C . PHE A 1 84 ? -5.554 0.856 -13.436 1.00 97.31 84 PHE A C 1
ATOM 658 O O . PHE A 1 84 ? -6.599 0.225 -13.312 1.00 97.31 84 PHE A O 1
ATOM 665 N N . GLU A 1 85 ? -5.536 2.098 -13.929 1.00 94.69 85 GLU A N 1
ATOM 666 C CA . GLU A 1 85 ? -6.765 2.820 -14.287 1.00 94.69 85 GLU A CA 1
ATOM 667 C C . GLU A 1 85 ? -7.556 2.113 -15.400 1.00 94.69 85 GLU A C 1
ATOM 669 O O . GLU A 1 85 ? -8.787 2.080 -15.360 1.00 94.69 85 GLU A O 1
ATOM 674 N N . GLY A 1 86 ? -6.862 1.529 -16.382 1.00 93.25 86 GLY A N 1
ATOM 675 C CA . GLY A 1 86 ? -7.490 0.872 -17.528 1.00 93.25 86 GLY A CA 1
ATOM 676 C C . GLY A 1 86 ? -8.019 -0.539 -17.255 1.00 93.25 86 GLY A C 1
ATOM 677 O O . GLY A 1 86 ? -9.031 -0.921 -17.837 1.00 93.25 86 GLY A O 1
ATOM 678 N N . SER A 1 87 ? -7.345 -1.319 -16.404 1.00 94.19 87 SER A N 1
ATOM 679 C CA . SER A 1 87 ? -7.694 -2.729 -16.148 1.00 94.19 87 SER A CA 1
ATOM 680 C C . SER A 1 87 ? -8.356 -2.976 -14.794 1.00 94.19 87 SER A C 1
ATOM 682 O O . SER A 1 87 ? -9.089 -3.948 -14.656 1.00 94.19 87 SER A O 1
ATOM 684 N N . ARG A 1 88 ? -8.128 -2.091 -13.812 1.00 94.88 88 ARG A N 1
ATOM 685 C CA . ARG A 1 88 ? -8.564 -2.234 -12.412 1.00 94.88 88 ARG A CA 1
ATOM 686 C C . ARG A 1 88 ? -8.027 -3.496 -11.730 1.00 94.88 88 ARG A C 1
ATOM 688 O O . ARG A 1 88 ? -8.669 -4.028 -10.837 1.00 94.88 88 ARG A O 1
ATOM 695 N N . GLU A 1 89 ? -6.853 -3.968 -12.141 1.00 96.25 89 GLU A N 1
ATOM 696 C CA . GLU A 1 89 ? -6.237 -5.182 -11.597 1.00 96.25 89 GLU A CA 1
ATOM 697 C C . GLU A 1 89 ? -5.270 -4.874 -10.444 1.00 96.25 89 GLU A C 1
ATOM 699 O O . GLU A 1 89 ? -4.400 -4.004 -10.563 1.00 96.25 89 GLU A O 1
ATOM 704 N N . GLY A 1 90 ? -5.363 -5.635 -9.347 1.00 96.06 90 GLY A N 1
ATOM 705 C CA . GLY A 1 90 ? -4.540 -5.445 -8.140 1.00 96.06 90 GLY A CA 1
ATOM 706 C C . GLY A 1 90 ? -3.038 -5.589 -8.396 1.00 96.06 90 GLY A C 1
ATOM 707 O O . GLY A 1 90 ? -2.225 -4.870 -7.810 1.00 96.06 90 GLY A O 1
ATOM 708 N N . CYS A 1 91 ? -2.651 -6.395 -9.393 1.00 97.06 91 CYS A N 1
ATOM 709 C CA . CYS A 1 91 ? -1.248 -6.665 -9.702 1.00 97.06 91 CYS A CA 1
ATOM 710 C C . CYS A 1 91 ? -0.415 -5.406 -10.021 1.00 97.06 91 CYS A C 1
ATOM 712 O O . CYS A 1 91 ? 0.810 -5.427 -9.864 1.00 97.06 91 CYS A O 1
ATOM 714 N N . PHE A 1 92 ? -1.050 -4.315 -10.466 1.00 98.19 92 PHE A N 1
ATOM 715 C CA . PHE A 1 92 ? -0.386 -3.025 -10.678 1.00 98.19 92 PHE A CA 1
ATOM 716 C C . PHE A 1 92 ? -0.051 -2.315 -9.363 1.00 98.19 92 PHE A C 1
ATOM 718 O O . PHE A 1 92 ? 1.032 -1.738 -9.245 1.00 98.19 92 PHE A O 1
ATOM 725 N N . LEU A 1 93 ? -0.926 -2.404 -8.359 1.00 98.19 93 LEU A N 1
ATOM 726 C CA . LEU A 1 93 ? -0.658 -1.925 -7.001 1.00 98.19 93 LEU A CA 1
ATOM 727 C C . LEU A 1 93 ? 0.436 -2.773 -6.348 1.00 98.19 93 LEU A C 1
ATOM 729 O O . LEU A 1 93 ? 1.391 -2.227 -5.798 1.00 98.19 93 LEU A O 1
ATOM 733 N N . TRP A 1 94 ? 0.392 -4.094 -6.540 1.00 96.94 94 TRP A N 1
ATOM 734 C CA . TRP A 1 94 ? 1.465 -4.985 -6.102 1.00 96.94 94 TRP A CA 1
ATOM 735 C C . TRP A 1 94 ? 2.812 -4.666 -6.762 1.00 96.94 94 TRP A C 1
ATOM 737 O O . TRP A 1 94 ? 3.857 -4.752 -6.126 1.00 96.94 94 TRP A O 1
ATOM 747 N N . ALA A 1 95 ? 2.853 -4.286 -8.039 1.00 97.06 95 ALA A N 1
ATOM 748 C CA . ALA A 1 95 ? 4.100 -3.828 -8.657 1.00 97.06 95 ALA A CA 1
ATOM 749 C C . ALA A 1 95 ? 4.529 -2.437 -8.151 1.00 97.06 95 ALA A C 1
ATOM 751 O O . ALA A 1 95 ? 5.727 -2.196 -7.996 1.00 97.06 95 ALA A O 1
ATOM 752 N N . THR A 1 96 ? 3.569 -1.557 -7.854 1.00 97.62 96 THR A N 1
ATOM 753 C CA . THR A 1 96 ? 3.806 -0.226 -7.273 1.00 97.62 96 THR A CA 1
ATOM 754 C C . THR A 1 96 ? 4.421 -0.310 -5.877 1.00 97.62 96 THR A C 1
ATOM 756 O O . THR A 1 96 ? 5.316 0.469 -5.566 1.00 97.62 96 THR A O 1
ATOM 759 N N . ASP A 1 97 ? 4.044 -1.302 -5.071 1.00 96.38 97 ASP A N 1
ATOM 760 C CA . ASP A 1 97 ? 4.649 -1.551 -3.755 1.00 96.38 97 ASP A CA 1
ATOM 761 C C . ASP A 1 97 ? 6.181 -1.694 -3.833 1.00 96.38 97 ASP A C 1
ATOM 763 O O . ASP A 1 97 ? 6.916 -1.110 -3.041 1.00 96.38 97 ASP A O 1
ATOM 767 N N . ALA A 1 98 ? 6.701 -2.384 -4.853 1.00 95.12 98 ALA A N 1
ATOM 768 C CA . ALA A 1 98 ? 8.150 -2.481 -5.030 1.00 95.12 98 ALA A CA 1
ATOM 769 C C . ALA A 1 98 ? 8.803 -1.135 -5.362 1.00 95.12 98 ALA A C 1
ATOM 771 O O . ALA A 1 98 ? 9.954 -0.920 -4.996 1.00 95.12 98 ALA A O 1
ATOM 772 N N . VAL A 1 99 ? 8.090 -0.230 -6.038 1.00 95.81 99 VAL A N 1
ATOM 773 C CA . VAL A 1 99 ? 8.579 1.135 -6.267 1.00 95.81 99 VAL A CA 1
ATOM 774 C C . VAL A 1 99 ? 8.667 1.887 -4.938 1.00 95.81 99 VAL A C 1
ATOM 776 O O . VAL A 1 99 ? 9.714 2.448 -4.632 1.00 95.81 99 VAL A O 1
ATOM 779 N N . VAL A 1 100 ? 7.607 1.850 -4.128 1.00 94.88 100 VAL A N 1
ATOM 780 C CA . VAL A 1 100 ? 7.579 2.499 -2.806 1.00 94.88 100 VAL A CA 1
ATOM 781 C C . VAL A 1 100 ? 8.707 1.979 -1.912 1.00 94.88 100 VAL A C 1
ATOM 783 O O . VAL A 1 100 ? 9.427 2.774 -1.323 1.00 94.88 100 VAL A O 1
ATOM 786 N N . ARG A 1 101 ? 8.917 0.660 -1.869 1.00 91.31 101 ARG A N 1
ATOM 787 C CA . ARG A 1 101 ? 9.945 0.015 -1.036 1.00 91.31 101 ARG A CA 1
ATOM 788 C C . ARG A 1 101 ? 11.385 0.317 -1.450 1.00 91.31 101 ARG A C 1
ATOM 790 O O . ARG A 1 101 ? 12.241 0.452 -0.585 1.00 91.31 101 ARG A O 1
ATOM 797 N N . GLU A 1 102 ? 11.684 0.335 -2.749 1.00 90.38 102 GLU A N 1
ATOM 798 C CA . GLU A 1 102 ? 13.072 0.449 -3.233 1.00 90.38 102 GLU A CA 1
ATOM 799 C C . GLU A 1 102 ? 13.529 1.904 -3.417 1.00 90.38 102 GLU A C 1
ATOM 801 O O . GLU A 1 102 ? 14.731 2.161 -3.476 1.00 90.38 102 GLU A O 1
ATOM 806 N N . PHE A 1 103 ? 12.592 2.852 -3.521 1.00 91.31 103 PHE A N 1
ATOM 807 C CA . PHE A 1 103 ? 12.883 4.266 -3.783 1.00 91.31 103 PHE A CA 1
ATOM 808 C C . PHE A 1 103 ? 12.359 5.208 -2.687 1.00 91.31 103 PHE A C 1
ATOM 810 O O . PHE A 1 103 ? 12.157 6.396 -2.945 1.00 91.31 103 PHE A O 1
ATOM 817 N N . SER A 1 104 ? 12.143 4.686 -1.476 1.00 86.12 104 SER A N 1
ATOM 818 C CA . SER A 1 104 ? 11.757 5.480 -0.311 1.00 86.12 104 SER A CA 1
ATOM 819 C C . SER A 1 104 ? 12.870 6.384 0.207 1.00 86.12 104 SER A C 1
ATOM 821 O O . SER A 1 104 ? 14.051 6.211 -0.105 1.00 86.12 104 SER A O 1
ATOM 823 N N . GLU A 1 105 ? 12.504 7.324 1.078 1.00 73.62 105 GLU A N 1
ATOM 824 C CA . GLU A 1 105 ? 13.479 8.113 1.824 1.00 73.62 105 GLU A CA 1
ATOM 825 C C . GLU A 1 105 ? 14.388 7.196 2.663 1.00 73.62 105 GLU A C 1
ATOM 827 O O . GLU A 1 105 ? 13.952 6.175 3.198 1.00 73.62 105 GLU A O 1
ATOM 832 N N . GLY A 1 106 ? 15.682 7.520 2.717 1.00 67.69 106 GLY A N 1
ATOM 833 C CA . GLY A 1 106 ? 16.695 6.704 3.394 1.00 67.69 106 GLY A CA 1
ATOM 834 C C . GLY A 1 106 ? 17.235 5.521 2.578 1.00 67.69 106 GLY A C 1
ATOM 835 O O . GLY A 1 106 ? 18.183 4.874 3.022 1.00 67.69 106 GLY A O 1
ATOM 836 N N . ALA A 1 107 ? 16.700 5.251 1.380 1.00 73.88 107 ALA A N 1
ATOM 837 C CA . ALA A 1 107 ? 17.286 4.273 0.467 1.00 73.88 107 ALA A CA 1
ATOM 838 C C . ALA A 1 107 ? 18.637 4.763 -0.095 1.00 73.88 107 ALA A C 1
ATOM 840 O O . ALA A 1 107 ? 18.829 5.939 -0.416 1.00 73.88 107 ALA A O 1
ATOM 841 N N . GLU A 1 108 ? 19.595 3.843 -0.222 1.00 71.25 108 GLU A N 1
ATOM 842 C CA . GLU A 1 108 ? 20.951 4.141 -0.693 1.00 71.25 108 GLU A CA 1
ATOM 843 C C . GLU A 1 108 ? 20.913 4.735 -2.112 1.00 71.25 108 GLU A C 1
ATOM 845 O O . GLU A 1 108 ? 20.370 4.109 -3.014 1.00 71.25 108 GLU A O 1
ATOM 850 N N . LEU A 1 109 ? 21.520 5.911 -2.332 1.00 75.12 109 LEU A N 1
ATOM 851 C CA . LEU A 1 109 ? 21.585 6.606 -3.636 1.00 75.12 109 LEU A CA 1
ATOM 852 C C . LEU A 1 109 ? 20.233 7.099 -4.200 1.00 75.12 109 LEU A C 1
ATOM 854 O O . LEU A 1 109 ? 20.129 7.327 -5.407 1.00 75.12 109 LEU A O 1
ATOM 858 N N . VAL A 1 110 ? 19.219 7.301 -3.356 1.00 83.31 110 VAL A N 1
ATOM 859 C CA . VAL A 1 110 ? 17.950 7.943 -3.744 1.00 83.31 110 VAL A CA 1
ATOM 860 C C . VAL A 1 110 ? 17.933 9.386 -3.244 1.00 83.31 110 VAL A C 1
ATOM 862 O O . VAL A 1 110 ? 18.167 9.647 -2.066 1.00 83.31 110 VAL A O 1
ATOM 865 N N . ASP A 1 111 ? 17.685 10.343 -4.141 1.00 87.88 111 ASP A N 1
ATOM 866 C CA . ASP A 1 111 ? 17.569 11.752 -3.770 1.00 87.88 111 ASP A CA 1
ATOM 867 C C . ASP A 1 111 ? 16.156 12.097 -3.265 1.00 87.88 111 ASP A C 1
ATOM 869 O O . ASP A 1 111 ? 15.168 11.413 -3.548 1.00 87.88 111 ASP A O 1
ATOM 873 N N . ALA A 1 112 ? 16.049 13.195 -2.510 1.00 88.62 112 ALA A N 1
ATOM 874 C CA . ALA A 1 112 ? 14.776 13.633 -1.935 1.00 88.62 112 ALA A CA 1
ATOM 875 C C . ALA A 1 112 ? 13.704 13.898 -3.010 1.00 88.62 112 ALA A C 1
ATOM 877 O O . ALA A 1 112 ? 12.524 13.645 -2.786 1.00 88.62 112 ALA A O 1
ATOM 878 N N . ALA A 1 113 ? 14.111 14.365 -4.197 1.00 91.75 113 ALA A N 1
ATOM 879 C CA . ALA A 1 113 ? 13.199 14.609 -5.310 1.00 91.75 113 ALA A CA 1
ATOM 880 C C . ALA A 1 113 ? 12.579 13.308 -5.848 1.00 91.75 113 ALA A C 1
ATOM 882 O O . ALA A 1 113 ? 11.368 13.263 -6.073 1.00 91.75 113 ALA A O 1
ATOM 883 N N . THR A 1 114 ? 13.374 12.244 -6.016 1.00 92.56 114 THR A N 1
ATOM 884 C CA . THR A 1 114 ? 12.867 10.927 -6.431 1.00 92.56 114 THR A CA 1
ATOM 885 C C . THR A 1 114 ? 11.942 10.345 -5.372 1.00 92.56 114 THR A C 1
ATOM 887 O O . THR A 1 114 ? 10.841 9.916 -5.709 1.00 92.56 114 THR A O 1
ATOM 890 N N . SER A 1 115 ? 12.339 10.392 -4.097 1.00 93.31 115 SER A N 1
ATOM 891 C CA . SER A 1 115 ? 11.502 9.899 -2.997 1.00 93.31 115 SER A CA 1
ATOM 892 C C . SER A 1 115 ? 10.151 10.629 -2.930 1.00 93.31 115 SER A C 1
ATOM 894 O O . SER A 1 115 ? 9.097 9.998 -2.846 1.00 93.31 115 SER A O 1
ATOM 896 N N . GLN A 1 116 ? 10.149 11.957 -3.081 1.00 93.81 116 GLN A N 1
ATOM 897 C CA . GLN A 1 116 ? 8.919 12.749 -3.121 1.00 93.81 116 GLN A CA 1
ATOM 898 C C . GLN A 1 116 ? 8.028 12.391 -4.322 1.00 93.81 116 GLN A C 1
ATOM 900 O O . GLN A 1 116 ? 6.802 12.351 -4.190 1.00 93.81 116 GLN A O 1
ATOM 905 N N . ALA A 1 117 ? 8.622 12.130 -5.490 1.00 95.50 117 ALA A N 1
ATOM 906 C CA . ALA A 1 117 ? 7.887 11.707 -6.681 1.00 95.50 117 ALA A CA 1
ATOM 907 C C . ALA A 1 117 ? 7.270 10.307 -6.513 1.00 95.50 117 ALA A C 1
ATOM 909 O O . ALA A 1 117 ? 6.165 10.058 -6.994 1.00 95.50 117 ALA A O 1
ATOM 910 N N . VAL A 1 118 ? 7.948 9.404 -5.800 1.00 96.31 118 VAL A N 1
ATOM 911 C CA . VAL A 1 118 ? 7.433 8.069 -5.455 1.00 96.31 118 VAL A CA 1
ATOM 912 C C . VAL A 1 118 ? 6.228 8.173 -4.523 1.00 96.31 118 VAL A C 1
ATOM 914 O O . VAL A 1 118 ? 5.216 7.515 -4.768 1.00 96.31 118 VAL A O 1
ATOM 917 N N . TYR A 1 119 ? 6.278 9.054 -3.522 1.00 96.56 119 TYR A N 1
ATOM 918 C CA . TYR A 1 119 ? 5.118 9.315 -2.670 1.00 96.56 119 TYR A CA 1
ATOM 919 C C . TYR A 1 119 ? 3.933 9.898 -3.464 1.00 96.56 119 TYR A C 1
ATOM 921 O O . TYR A 1 119 ? 2.808 9.414 -3.350 1.00 96.56 119 TYR A O 1
ATOM 929 N N . GLN A 1 120 ? 4.175 10.874 -4.348 1.00 96.88 120 GLN A N 1
ATOM 930 C CA . GLN A 1 120 ? 3.125 11.417 -5.227 1.00 96.88 120 GLN A CA 1
ATOM 931 C C . GLN A 1 120 ? 2.518 10.342 -6.141 1.00 96.88 120 GLN A C 1
ATOM 933 O O . GLN A 1 120 ? 1.314 10.344 -6.404 1.00 96.88 120 GLN A O 1
ATOM 938 N N . PHE A 1 121 ? 3.336 9.399 -6.612 1.00 97.38 121 PHE A N 1
ATOM 939 C CA . PHE A 1 121 ? 2.863 8.257 -7.386 1.00 97.38 121 PHE A CA 1
ATOM 940 C C . PHE A 1 121 ? 1.949 7.341 -6.554 1.00 97.38 121 PHE A C 1
ATOM 942 O O . PHE A 1 121 ? 0.893 6.933 -7.046 1.00 97.38 121 PHE A O 1
ATOM 949 N N . PHE A 1 122 ? 2.281 7.084 -5.285 1.00 98.00 122 PHE A N 1
ATOM 950 C CA . PHE A 1 122 ? 1.388 6.387 -4.352 1.00 98.00 122 PHE A CA 1
ATOM 951 C C . PHE A 1 122 ? 0.065 7.143 -4.129 1.00 98.00 122 PHE A C 1
ATOM 953 O O . PHE A 1 122 ? -1.002 6.524 -4.179 1.00 98.00 122 PHE A O 1
ATOM 960 N N . GLU A 1 123 ? 0.091 8.468 -3.950 1.00 97.69 123 GLU A N 1
ATOM 961 C CA . GLU A 1 123 ? -1.139 9.266 -3.812 1.00 97.69 123 GLU A CA 1
ATOM 962 C C . GLU A 1 123 ? -2.021 9.170 -5.063 1.00 97.69 123 GLU A C 1
ATOM 964 O O . GLU A 1 123 ? -3.240 9.007 -4.958 1.00 97.69 123 GLU A O 1
ATOM 969 N N . GLN A 1 124 ? -1.419 9.188 -6.256 1.00 97.62 124 GLN A N 1
ATOM 970 C CA . GLN A 1 124 ? -2.147 8.992 -7.508 1.00 97.62 124 GLN A CA 1
ATOM 971 C C . GLN A 1 124 ? -2.820 7.611 -7.568 1.00 97.62 124 GLN A C 1
ATOM 973 O O . GLN A 1 124 ? -3.994 7.526 -7.939 1.00 97.62 124 GLN A O 1
ATOM 978 N N . GLN A 1 125 ? -2.111 6.539 -7.193 1.00 98.19 125 GLN A N 1
ATOM 979 C CA . GLN A 1 125 ? -2.700 5.194 -7.137 1.00 98.19 12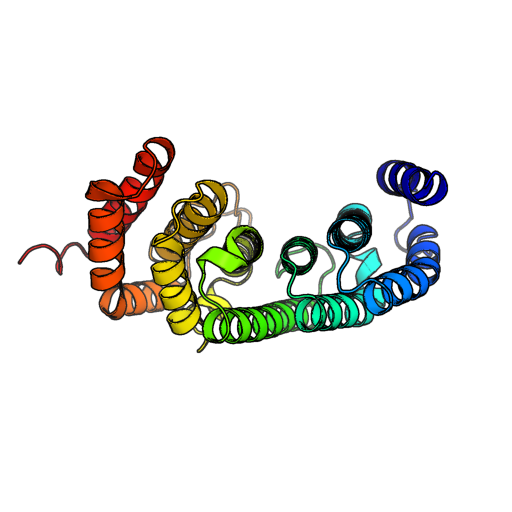5 GLN A CA 1
ATOM 980 C C . GLN A 1 125 ? -3.823 5.110 -6.098 1.00 98.19 125 GLN A C 1
ATOM 982 O O . GLN A 1 125 ? -4.868 4.522 -6.372 1.00 98.19 125 GLN A O 1
ATOM 987 N N . SER A 1 126 ? -3.650 5.755 -4.943 1.00 98.25 126 SER A N 1
ATOM 988 C CA . SER A 1 126 ? -4.658 5.809 -3.880 1.00 98.25 126 SER A CA 1
ATOM 989 C C . SER A 1 126 ? -5.932 6.511 -4.336 1.00 98.25 126 SER A C 1
ATOM 991 O O . SER A 1 126 ? -7.030 6.005 -4.124 1.00 98.25 126 SER A O 1
ATOM 993 N N . LEU A 1 127 ? -5.808 7.637 -5.041 1.00 98.06 127 LEU A N 1
ATOM 994 C CA . LEU A 1 127 ? -6.950 8.317 -5.650 1.00 98.06 127 LEU A CA 1
ATOM 995 C C . LEU A 1 127 ? -7.669 7.429 -6.672 1.00 98.06 127 LEU A C 1
ATOM 997 O O . LEU A 1 127 ? -8.899 7.389 -6.683 1.00 98.06 127 LEU A O 1
ATOM 1001 N N . ALA A 1 128 ? -6.929 6.713 -7.523 1.00 97.81 128 ALA A N 1
ATOM 1002 C CA . ALA A 1 128 ? -7.519 5.788 -8.488 1.00 97.81 128 ALA A CA 1
ATOM 1003 C C . ALA A 1 128 ? -8.260 4.633 -7.794 1.00 97.81 128 ALA A C 1
ATOM 1005 O O . ALA A 1 128 ? -9.407 4.355 -8.145 1.00 97.81 128 ALA A O 1
ATOM 1006 N N . PHE A 1 129 ? -7.655 4.030 -6.769 1.00 98.19 129 PHE A N 1
ATOM 1007 C CA . PHE A 1 129 ? -8.269 2.982 -5.957 1.00 98.19 129 PHE A CA 1
ATOM 1008 C C . PHE A 1 129 ? -9.565 3.465 -5.296 1.00 98.19 129 PHE A C 1
ATOM 1010 O O . PHE A 1 129 ? -10.605 2.829 -5.444 1.00 98.19 129 PHE A O 1
ATOM 1017 N N . LEU A 1 130 ? -9.535 4.626 -4.635 1.00 97.69 130 LEU A N 1
ATOM 1018 C CA . LEU A 1 130 ? -10.711 5.197 -3.977 1.00 97.69 130 LEU A CA 1
ATOM 1019 C C . LEU A 1 130 ? -11.840 5.497 -4.973 1.00 97.69 130 LEU A C 1
ATOM 1021 O O . LEU A 1 130 ? -13.008 5.300 -4.647 1.00 97.69 130 LEU A O 1
ATOM 1025 N N . ARG A 1 131 ? -11.527 5.951 -6.195 1.00 97.00 131 ARG A N 1
ATOM 1026 C CA . ARG A 1 131 ? -12.540 6.113 -7.255 1.00 97.00 131 ARG A CA 1
ATOM 1027 C C . ARG A 1 131 ? -13.151 4.769 -7.648 1.00 97.00 131 ARG A C 1
ATOM 1029 O O . ARG A 1 131 ? -14.369 4.651 -7.665 1.00 97.00 131 ARG A O 1
ATOM 1036 N N . ILE A 1 132 ? -12.318 3.759 -7.901 1.00 95.69 132 ILE A N 1
ATOM 1037 C CA . ILE A 1 132 ? -12.764 2.409 -8.273 1.00 95.69 132 ILE A CA 1
ATOM 1038 C C . ILE A 1 132 ? -13.659 1.803 -7.178 1.00 95.69 132 ILE A C 1
ATOM 1040 O O . ILE A 1 132 ? -14.712 1.253 -7.494 1.00 95.69 132 ILE A O 1
ATOM 1044 N N . LEU A 1 133 ? -13.292 1.965 -5.904 1.00 94.56 133 LEU A N 1
ATOM 1045 C CA . LEU A 1 133 ? -14.059 1.465 -4.760 1.00 94.56 133 LEU A CA 1
ATOM 1046 C C . LEU A 1 133 ? -15.405 2.189 -4.568 1.00 94.56 133 LEU A C 1
ATOM 1048 O O . LEU A 1 133 ? -16.338 1.620 -4.016 1.00 94.56 133 LEU A O 1
ATOM 1052 N N . ASN A 1 134 ? -15.527 3.440 -5.025 1.00 93.31 134 ASN A N 1
ATOM 1053 C CA . ASN A 1 134 ? -16.811 4.150 -5.041 1.00 93.31 134 ASN A CA 1
ATOM 1054 C C . ASN A 1 134 ? -17.709 3.725 -6.217 1.00 93.31 134 ASN A C 1
ATOM 1056 O O . ASN A 1 134 ? -18.925 3.895 -6.151 1.00 93.31 134 ASN A O 1
ATOM 1060 N N . GLU A 1 135 ? -17.131 3.208 -7.302 1.00 93.31 135 GLU A N 1
ATOM 1061 C CA . GLU A 1 135 ? -17.874 2.762 -8.488 1.00 93.31 135 GLU A CA 1
ATOM 1062 C C . GLU A 1 135 ? -18.377 1.320 -8.377 1.00 93.31 135 GLU A C 1
ATOM 1064 O O . GLU A 1 135 ? -19.414 0.985 -8.953 1.00 93.31 135 GLU A O 1
ATOM 1069 N N . LEU A 1 136 ? -17.632 0.459 -7.683 1.00 90.50 136 LEU A N 1
ATOM 1070 C CA . LEU A 1 136 ? -17.891 -0.974 -7.599 1.00 90.50 136 LEU A CA 1
ATOM 1071 C C . LEU A 1 136 ? -17.972 -1.427 -6.139 1.00 90.50 136 LEU A C 1
ATOM 1073 O O . LEU A 1 136 ? -17.212 -0.941 -5.303 1.00 90.50 136 LEU A O 1
ATOM 1077 N N . PRO A 1 137 ? -18.854 -2.388 -5.820 1.00 89.38 137 PRO A N 1
ATOM 1078 C CA . PRO A 1 137 ? -18.941 -2.921 -4.470 1.00 89.38 137 PRO A CA 1
ATOM 1079 C C . PRO A 1 137 ? -17.647 -3.682 -4.100 1.00 89.38 137 PRO A C 1
ATOM 1081 O O . PRO A 1 137 ? -17.086 -4.367 -4.966 1.00 89.38 137 PRO A O 1
ATOM 1084 N N . PRO A 1 138 ? -17.168 -3.599 -2.840 1.00 89.50 138 PRO A N 1
ATOM 1085 C CA . PRO A 1 138 ? -15.915 -4.222 -2.402 1.00 89.50 138 PRO A CA 1
ATOM 1086 C C . PRO A 1 138 ? -15.798 -5.716 -2.732 1.00 89.50 138 PRO A C 1
ATOM 1088 O O . PRO A 1 138 ? -14.712 -6.202 -3.037 1.00 89.50 138 PRO A O 1
ATOM 1091 N N . GLU A 1 139 ? -16.913 -6.451 -2.725 1.00 91.12 139 GLU A N 1
ATOM 1092 C CA . GLU A 1 139 ? -16.959 -7.894 -2.985 1.00 91.12 139 GLU A CA 1
ATOM 1093 C C . GLU A 1 139 ? -16.536 -8.265 -4.414 1.00 91.12 139 GLU A C 1
ATOM 1095 O O . GLU A 1 139 ? -16.208 -9.421 -4.680 1.00 91.12 139 GLU A O 1
ATOM 1100 N N . GLN A 1 140 ? -16.544 -7.302 -5.342 1.00 91.56 140 GLN A N 1
ATOM 1101 C CA . GLN A 1 140 ? -16.075 -7.485 -6.718 1.00 91.56 140 GLN A CA 1
ATOM 1102 C C . GLN A 1 140 ? -14.584 -7.174 -6.891 1.00 91.56 140 GLN A C 1
ATOM 1104 O O . GLN A 1 140 ? -14.046 -7.391 -7.974 1.00 91.56 140 GLN A O 1
ATOM 1109 N N . LEU A 1 141 ? -13.920 -6.661 -5.852 1.00 92.81 141 LEU A N 1
ATOM 1110 C CA . LEU A 1 141 ? -12.543 -6.174 -5.903 1.00 92.81 141 LEU A CA 1
ATOM 1111 C C . LEU A 1 141 ? -11.635 -6.747 -4.790 1.00 92.81 141 LEU A C 1
ATOM 1113 O O . LEU A 1 141 ? -10.772 -6.010 -4.308 1.00 92.81 141 LEU A O 1
ATOM 1117 N N . PRO A 1 142 ? -11.771 -8.021 -4.360 1.00 94.19 142 PRO A N 1
ATOM 1118 C CA . PRO A 1 142 ? -11.005 -8.539 -3.224 1.00 94.19 142 PRO A CA 1
ATOM 1119 C C . PRO A 1 142 ? -9.488 -8.442 -3.450 1.00 94.19 142 PRO A C 1
ATOM 1121 O O . PRO A 1 142 ? -8.790 -7.899 -2.601 1.00 94.19 142 PRO A O 1
ATOM 1124 N N . ASP A 1 143 ? -8.994 -8.853 -4.620 1.00 94.38 143 ASP A N 1
ATOM 1125 C CA . ASP A 1 143 ? -7.558 -8.832 -4.940 1.00 94.38 143 ASP A CA 1
ATOM 1126 C C . ASP A 1 143 ? -7.003 -7.397 -5.000 1.00 94.38 143 ASP A C 1
ATOM 1128 O O . ASP A 1 143 ? -5.897 -7.112 -4.548 1.00 94.38 143 ASP A O 1
ATOM 1132 N N . VAL A 1 144 ? -7.797 -6.455 -5.521 1.00 96.88 144 VAL A N 1
ATOM 1133 C CA . VAL A 1 144 ? -7.422 -5.034 -5.592 1.00 96.88 144 VAL A CA 1
ATOM 1134 C C . VAL A 1 144 ? -7.331 -4.428 -4.195 1.00 96.88 144 VAL A C 1
ATOM 1136 O O . VAL A 1 144 ? -6.419 -3.654 -3.922 1.00 96.88 144 VAL A O 1
ATOM 1139 N N . ILE A 1 145 ? -8.272 -4.775 -3.316 1.00 97.69 145 ILE A N 1
ATOM 1140 C CA . ILE A 1 145 ? -8.297 -4.338 -1.919 1.00 97.69 145 ILE A CA 1
ATOM 1141 C C . ILE A 1 145 ? -7.093 -4.908 -1.165 1.00 97.69 145 ILE A C 1
ATOM 1143 O O . ILE A 1 145 ? -6.403 -4.156 -0.478 1.00 97.69 145 ILE A O 1
ATOM 1147 N N . GLU A 1 146 ? -6.805 -6.200 -1.328 1.00 97.56 146 GLU A N 1
ATOM 1148 C CA . GLU A 1 146 ? -5.632 -6.850 -0.737 1.00 97.56 146 GLU A CA 1
ATOM 1149 C C . GLU A 1 146 ? -4.333 -6.148 -1.152 1.00 97.56 146 GLU A C 1
ATOM 1151 O O . GLU A 1 146 ? -3.556 -5.712 -0.297 1.00 97.56 146 GLU A O 1
ATOM 1156 N N . ASP A 1 147 ? -4.109 -5.997 -2.461 1.00 98.25 147 ASP A N 1
ATOM 1157 C CA . ASP A 1 147 ? -2.889 -5.385 -2.986 1.00 98.25 147 ASP A CA 1
ATOM 1158 C C . ASP A 1 147 ? -2.790 -3.896 -2.624 1.00 98.25 147 ASP A C 1
ATOM 1160 O O . ASP A 1 147 ? -1.690 -3.402 -2.356 1.00 98.25 147 ASP A O 1
ATOM 1164 N N . PHE A 1 148 ? -3.919 -3.180 -2.550 1.00 98.56 148 PHE A N 1
ATOM 1165 C CA . PHE A 1 148 ? -3.945 -1.794 -2.089 1.00 98.56 148 PHE A CA 1
ATOM 1166 C C . PHE A 1 148 ? -3.540 -1.668 -0.621 1.00 98.56 148 PHE A C 1
ATOM 1168 O O . PHE A 1 148 ? -2.688 -0.841 -0.307 1.00 98.56 148 PHE A O 1
ATOM 1175 N N . PHE A 1 149 ? -4.113 -2.465 0.285 1.00 98.38 149 PHE A N 1
ATOM 1176 C CA . PHE A 1 149 ? -3.789 -2.339 1.709 1.00 98.38 149 PHE A CA 1
ATOM 1177 C C . PHE A 1 149 ? -2.375 -2.815 2.035 1.00 98.38 149 PHE A C 1
ATOM 1179 O O . PHE A 1 149 ? -1.740 -2.230 2.908 1.00 98.38 149 PHE A O 1
ATOM 1186 N N . ARG A 1 150 ? -1.823 -3.771 1.275 1.00 97.50 150 ARG A N 1
ATOM 1187 C CA . ARG A 1 150 ? -0.385 -4.083 1.337 1.00 97.50 150 ARG A CA 1
ATOM 1188 C C . ARG A 1 150 ? 0.474 -2.890 0.923 1.00 97.50 150 ARG A C 1
ATOM 1190 O O . ARG A 1 150 ? 1.375 -2.510 1.663 1.00 97.50 150 ARG A O 1
ATOM 1197 N N . LEU A 1 151 ? 0.155 -2.262 -0.210 1.00 98.06 151 LEU A N 1
ATOM 1198 C CA . LEU A 1 151 ? 0.832 -1.046 -0.664 1.00 98.06 151 LEU A CA 1
ATOM 1199 C C . LEU A 1 151 ? 0.704 0.096 0.361 1.00 98.06 151 LEU A C 1
ATOM 1201 O O . LEU A 1 151 ? 1.683 0.784 0.634 1.00 98.06 151 LEU A O 1
ATOM 1205 N N . ALA A 1 152 ? -0.478 0.295 0.948 1.00 97.94 152 ALA A N 1
ATOM 1206 C CA . ALA A 1 152 ? -0.724 1.333 1.944 1.00 97.94 152 ALA A CA 1
ATOM 1207 C C . ALA A 1 152 ? 0.044 1.082 3.253 1.00 97.94 152 ALA A C 1
ATOM 1209 O O . ALA A 1 152 ? 0.551 2.040 3.835 1.00 97.94 152 ALA A O 1
ATOM 1210 N N . SER A 1 153 ? 0.175 -0.179 3.687 1.00 95.31 153 SER A N 1
ATOM 1211 C CA . SER A 1 153 ? 1.038 -0.592 4.809 1.00 95.31 153 SER A CA 1
ATOM 1212 C C . SER A 1 153 ? 2.503 -0.219 4.573 1.00 95.31 153 SER A C 1
ATOM 1214 O O . SER A 1 153 ? 3.184 0.271 5.474 1.00 95.31 153 SER A O 1
ATOM 1216 N N . ASP A 1 154 ? 3.006 -0.406 3.356 1.00 94.19 154 ASP A N 1
ATOM 1217 C CA . ASP A 1 154 ? 4.371 0.001 3.034 1.00 94.19 154 ASP A CA 1
ATOM 1218 C C . ASP A 1 154 ? 4.500 1.519 2.901 1.00 94.19 154 ASP A C 1
ATOM 1220 O O . ASP A 1 154 ? 5.447 2.100 3.427 1.00 94.19 154 ASP A O 1
ATOM 1224 N N . ALA A 1 155 ? 3.518 2.195 2.308 1.00 95.44 155 ALA A N 1
ATOM 1225 C CA . ALA A 1 155 ? 3.515 3.651 2.226 1.00 95.44 155 ALA A CA 1
ATOM 1226 C C . ALA A 1 155 ? 3.552 4.308 3.615 1.00 95.44 155 ALA A C 1
ATOM 1228 O O . ALA A 1 155 ? 4.393 5.174 3.837 1.00 95.44 155 ALA A O 1
ATOM 1229 N N . ILE A 1 156 ? 2.731 3.865 4.578 1.00 93.69 156 ILE A N 1
ATOM 1230 C CA . ILE A 1 156 ? 2.779 4.395 5.954 1.00 93.69 156 ILE A CA 1
ATOM 1231 C C . ILE A 1 156 ? 4.118 4.081 6.630 1.00 93.69 156 ILE A C 1
ATOM 1233 O O . ILE A 1 156 ? 4.624 4.893 7.398 1.00 93.69 156 ILE A O 1
ATOM 1237 N N . ARG A 1 157 ? 4.730 2.933 6.318 1.00 90.12 157 ARG A N 1
ATOM 1238 C CA . ARG A 1 157 ? 6.029 2.545 6.871 1.00 90.12 157 ARG A CA 1
ATOM 1239 C C . ARG A 1 157 ? 7.169 3.441 6.390 1.00 90.12 157 ARG A C 1
ATOM 1241 O O . ARG A 1 157 ? 8.038 3.783 7.187 1.00 90.12 157 ARG A O 1
ATOM 1248 N N . PHE A 1 158 ? 7.190 3.765 5.101 1.00 90.00 158 PHE A N 1
ATOM 1249 C CA . PHE A 1 158 ? 8.276 4.518 4.468 1.00 90.00 158 PHE A CA 1
ATOM 1250 C C . PHE A 1 158 ? 8.038 6.032 4.430 1.00 90.00 158 PHE A C 1
ATOM 1252 O O . PHE A 1 158 ? 9.001 6.789 4.392 1.00 90.00 158 PHE A O 1
ATOM 1259 N N . TYR A 1 159 ? 6.777 6.461 4.476 1.00 92.69 159 TYR A N 1
ATOM 1260 C CA . TYR A 1 159 ? 6.339 7.857 4.414 1.00 92.69 159 TYR A CA 1
ATOM 1261 C C . TYR A 1 159 ? 5.314 8.166 5.517 1.00 92.69 159 TYR A C 1
ATOM 1263 O O . TYR A 1 159 ? 4.177 8.564 5.227 1.00 92.69 159 TYR A O 1
ATOM 1271 N N . PRO A 1 160 ? 5.650 7.935 6.802 1.00 92.44 160 PRO A N 1
ATOM 1272 C CA . PRO A 1 160 ? 4.678 8.033 7.883 1.00 92.44 160 PRO A CA 1
ATOM 1273 C C . PRO A 1 160 ? 4.108 9.439 8.017 1.00 92.44 160 PRO A C 1
ATOM 1275 O O . PRO A 1 160 ? 2.902 9.596 8.191 1.00 92.44 160 PRO A O 1
ATOM 1278 N N . LYS A 1 161 ? 4.954 10.470 7.903 1.00 92.56 161 LYS A N 1
ATOM 1279 C CA . LYS A 1 161 ? 4.535 11.867 8.042 1.00 92.56 161 LYS A CA 1
ATOM 1280 C C . LYS A 1 161 ? 3.590 12.275 6.923 1.00 92.56 161 LYS A C 1
ATOM 1282 O O . LYS A 1 161 ? 2.537 12.852 7.189 1.00 92.56 161 LYS A O 1
ATOM 1287 N N . GLU A 1 162 ? 3.951 11.967 5.691 1.00 95.06 162 GLU A N 1
ATOM 1288 C CA . GLU A 1 162 ? 3.186 12.316 4.507 1.00 95.06 162 GLU A CA 1
ATOM 1289 C C . GLU A 1 162 ? 1.833 11.595 4.526 1.00 95.06 162 GLU A C 1
ATOM 1291 O O . GLU A 1 162 ? 0.797 12.235 4.357 1.00 95.06 162 GLU A O 1
ATOM 1296 N N . CYS A 1 163 ? 1.818 10.298 4.854 1.00 95.69 163 CYS A N 1
ATOM 1297 C CA . CYS A 1 163 ? 0.591 9.506 4.901 1.00 95.69 163 CYS A CA 1
ATOM 1298 C C . CYS A 1 163 ? -0.402 10.007 5.958 1.00 95.69 163 CYS A C 1
ATOM 1300 O O . CYS A 1 163 ? -1.586 10.137 5.655 1.00 95.69 163 CYS A O 1
ATOM 1302 N N . VAL A 1 164 ? 0.043 10.295 7.190 1.00 94.50 164 VAL A N 1
ATOM 1303 C CA . VAL A 1 164 ? -0.880 10.692 8.277 1.00 94.50 164 VAL A CA 1
ATOM 1304 C C . VAL A 1 164 ? -1.345 12.142 8.182 1.00 94.50 164 VAL A C 1
ATOM 1306 O O . VAL A 1 164 ? -2.373 12.486 8.758 1.00 94.50 164 VAL A O 1
ATOM 1309 N N . THR A 1 165 ? -0.599 12.996 7.476 1.00 93.25 165 THR A N 1
ATOM 1310 C CA . THR A 1 165 ? -0.969 14.405 7.255 1.00 93.25 165 THR A CA 1
ATOM 1311 C C . THR A 1 165 ? -1.681 14.635 5.920 1.00 93.25 165 THR A C 1
ATOM 1313 O O . THR A 1 165 ? -2.230 15.716 5.698 1.00 93.25 165 THR A O 1
ATOM 1316 N N . SER A 1 166 ? -1.715 13.631 5.036 1.00 95.81 166 SER A N 1
ATOM 1317 C CA . SER A 1 166 ? -2.412 13.715 3.753 1.00 95.81 166 SER A CA 1
ATOM 1318 C C . SER A 1 166 ? -3.925 13.803 3.934 1.00 95.81 166 SER A C 1
ATOM 1320 O O . SER A 1 166 ? -4.534 13.127 4.764 1.00 95.81 166 SER A O 1
ATOM 1322 N N . SER A 1 167 ? -4.567 14.570 3.053 1.00 95.94 167 SER A N 1
ATOM 1323 C CA . SER A 1 167 ? -6.032 14.616 2.939 1.00 95.94 167 SER A CA 1
ATOM 1324 C C . SER A 1 167 ? -6.669 13.256 2.608 1.00 95.94 167 SER A C 1
ATOM 1326 O O . SER A 1 167 ? -7.871 13.078 2.805 1.00 95.94 167 SER A O 1
ATOM 1328 N N . LEU A 1 168 ? -5.874 12.288 2.129 1.00 96.81 168 LEU A N 1
ATOM 1329 C CA . LEU A 1 168 ? -6.324 10.938 1.793 1.00 96.81 168 LEU A CA 1
ATOM 1330 C C . LEU A 1 168 ? -6.412 10.000 3.000 1.00 96.81 168 LEU A C 1
ATOM 1332 O O . LEU A 1 168 ? -7.039 8.948 2.878 1.00 96.81 168 LEU A O 1
ATOM 1336 N N . VAL A 1 169 ? -5.857 10.367 4.161 1.00 96.75 169 VAL A N 1
ATOM 1337 C CA . VAL A 1 169 ? -5.803 9.469 5.325 1.00 96.75 169 VAL A CA 1
ATOM 1338 C C . VAL A 1 169 ? -7.195 9.027 5.787 1.00 96.75 169 VAL A C 1
ATOM 1340 O O . VAL A 1 169 ? -7.425 7.841 6.005 1.00 96.75 169 VAL A O 1
ATOM 1343 N N . VAL A 1 170 ? -8.16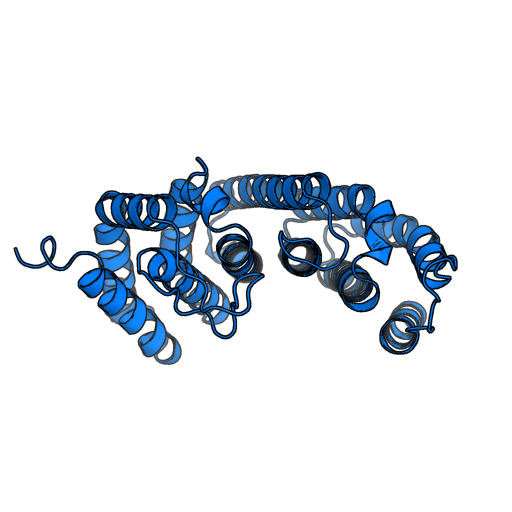4 9.946 5.855 1.00 97.19 170 VAL A N 1
ATOM 1344 C CA . VAL A 1 170 ? -9.543 9.637 6.276 1.00 97.19 170 VAL A CA 1
ATOM 1345 C C . VAL A 1 170 ? -10.300 8.821 5.212 1.00 97.19 170 VAL A C 1
ATOM 1347 O O . VAL A 1 170 ? -10.924 7.820 5.578 1.00 97.19 170 VAL A O 1
ATOM 1350 N N . PRO A 1 171 ? -10.250 9.165 3.907 1.00 97.81 171 PRO A N 1
ATOM 1351 C CA . PRO A 1 171 ? -10.790 8.308 2.851 1.00 97.81 171 PRO A CA 1
ATOM 1352 C C . PRO A 1 171 ? -10.210 6.889 2.833 1.00 97.81 171 PRO A C 1
ATOM 1354 O O . PRO A 1 171 ? -10.976 5.933 2.736 1.00 97.81 171 PRO A O 1
ATOM 1357 N N . ILE A 1 172 ? -8.888 6.730 2.968 1.00 98.12 172 ILE A N 1
ATOM 1358 C CA . ILE A 1 172 ? -8.226 5.415 3.013 1.00 98.12 172 ILE A CA 1
ATOM 1359 C C . ILE A 1 172 ? -8.659 4.644 4.265 1.00 98.12 172 ILE A C 1
ATOM 1361 O O . ILE A 1 172 ? -9.011 3.467 4.175 1.00 98.12 172 ILE A O 1
ATOM 1365 N N . PHE A 1 173 ? -8.723 5.316 5.417 1.00 97.94 173 PHE A N 1
ATOM 1366 C CA . PHE A 1 173 ? -9.243 4.726 6.648 1.00 97.94 173 PHE A CA 1
ATOM 1367 C C . PHE A 1 173 ? -10.685 4.234 6.465 1.00 97.94 173 PHE A C 1
ATOM 1369 O O . PHE A 1 173 ? -11.012 3.121 6.860 1.00 97.94 173 PHE A O 1
ATOM 1376 N N . SER A 1 174 ? -11.548 5.020 5.822 1.00 96.75 174 SER A N 1
ATOM 1377 C CA . SER A 1 174 ? -12.952 4.655 5.575 1.00 96.75 174 SER A CA 1
ATOM 1378 C C . SER A 1 174 ? -13.096 3.516 4.556 1.00 96.75 174 SER A C 1
ATOM 1380 O O . SER A 1 174 ? -13.959 2.645 4.700 1.00 96.75 174 SER A O 1
ATOM 1382 N N . ALA A 1 175 ? -12.225 3.484 3.545 1.00 97.06 175 ALA A N 1
ATOM 1383 C CA . ALA A 1 175 ? -12.127 2.374 2.605 1.00 97.06 175 ALA A CA 1
ATOM 1384 C C . ALA A 1 175 ? -11.757 1.068 3.324 1.00 97.06 175 ALA A C 1
ATOM 1386 O O . ALA A 1 175 ? -12.345 0.029 3.033 1.00 97.06 175 ALA A O 1
ATOM 1387 N N . GLY A 1 176 ? -10.864 1.127 4.318 1.00 96.88 176 GLY A N 1
ATOM 1388 C CA . GLY A 1 176 ? -10.515 -0.030 5.146 1.00 96.88 176 GLY A CA 1
ATOM 1389 C C . GLY A 1 176 ? -11.710 -0.552 5.941 1.00 96.88 176 GLY A C 1
ATOM 1390 O O . GLY A 1 176 ? -11.946 -1.755 5.975 1.00 96.88 176 GLY A O 1
ATOM 1391 N N . LEU A 1 177 ? -12.549 0.335 6.487 1.00 96.06 177 LEU A N 1
ATOM 1392 C CA . LEU A 1 177 ? -13.741 -0.080 7.231 1.00 96.06 177 LEU A CA 1
ATOM 1393 C C . LEU A 1 177 ? -14.693 -0.850 6.319 1.00 96.06 177 LEU A C 1
ATOM 1395 O O . LEU A 1 177 ? -15.295 -1.837 6.742 1.00 96.06 177 LEU A O 1
ATOM 1399 N N . SER A 1 178 ? -14.801 -0.408 5.065 1.00 93.75 178 SER A N 1
ATOM 1400 C CA . SER A 1 178 ? -15.581 -1.082 4.028 1.00 93.75 178 SER A CA 1
ATOM 1401 C C . SER A 1 178 ? -14.956 -2.426 3.641 1.00 93.75 178 SER A C 1
ATOM 1403 O O . SER A 1 178 ? -15.673 -3.409 3.544 1.00 93.75 178 SER A O 1
ATOM 1405 N N . ALA A 1 179 ? -13.631 -2.518 3.515 1.00 94.31 179 ALA A N 1
ATOM 1406 C CA . ALA A 1 179 ? -12.941 -3.785 3.262 1.00 94.31 179 ALA A CA 1
ATOM 1407 C C . ALA A 1 179 ? -13.126 -4.809 4.398 1.00 94.31 179 ALA A C 1
ATOM 1409 O O . ALA A 1 179 ? -13.243 -6.002 4.135 1.00 94.31 179 ALA A O 1
ATOM 1410 N N . LEU A 1 180 ? -13.263 -4.363 5.651 1.00 94.94 180 LEU A N 1
ATOM 1411 C CA . LEU A 1 180 ? -13.586 -5.239 6.784 1.00 94.94 180 LEU A CA 1
ATOM 1412 C C . LEU A 1 180 ? -15.014 -5.828 6.737 1.00 94.94 180 LEU A C 1
ATOM 1414 O O . LEU A 1 180 ? -15.386 -6.557 7.649 1.00 94.94 180 LEU A O 1
ATOM 1418 N N . THR A 1 181 ? -15.853 -5.545 5.731 1.00 91.50 181 THR A N 1
ATOM 1419 C CA . THR A 1 181 ? -17.104 -6.314 5.525 1.00 91.50 181 THR A CA 1
ATOM 1420 C C . THR A 1 181 ? -16.915 -7.553 4.665 1.00 91.50 181 THR A C 1
ATOM 1422 O O . THR A 1 181 ? -17.833 -8.370 4.576 1.00 91.50 181 THR A O 1
ATOM 1425 N N . LEU A 1 182 ? -15.757 -7.685 4.018 1.00 90.94 182 LEU A N 1
ATOM 1426 C CA . LEU A 1 182 ? -15.447 -8.818 3.163 1.00 90.94 182 LEU A CA 1
ATOM 1427 C C . LEU A 1 182 ? -15.360 -10.111 3.975 1.00 90.94 182 LEU A C 1
ATOM 1429 O O . LEU A 1 182 ? -15.006 -10.118 5.151 1.00 90.94 182 LEU A O 1
ATOM 1433 N N . GLN A 1 183 ? -15.683 -11.222 3.320 1.00 87.00 183 GLN A N 1
ATOM 1434 C CA . GLN A 1 183 ? -15.586 -12.564 3.906 1.00 87.00 183 GLN A CA 1
ATOM 1435 C C . GLN A 1 183 ? -14.299 -13.284 3.480 1.00 87.00 183 GLN A C 1
ATOM 1437 O O . GLN A 1 183 ? -13.967 -14.345 4.004 1.00 87.00 183 GLN A O 1
ATOM 1442 N N . GLN A 1 184 ? -13.582 -12.727 2.504 1.00 91.31 184 GLN A N 1
ATOM 1443 C CA . GLN A 1 184 ? -12.318 -13.248 2.009 1.00 91.31 184 GLN A CA 1
ATOM 1444 C C . GLN A 1 184 ? -11.200 -12.949 3.015 1.00 91.31 184 GLN A C 1
ATOM 1446 O O . GLN A 1 184 ? -11.018 -11.806 3.427 1.00 91.31 184 GLN A O 1
ATOM 1451 N N . VAL A 1 185 ? -10.444 -13.986 3.383 1.00 92.44 185 VAL A N 1
ATOM 1452 C CA . VAL A 1 185 ? -9.398 -13.928 4.418 1.00 92.44 185 VAL A CA 1
ATOM 1453 C C . VAL A 1 185 ? -8.271 -12.969 4.027 1.00 92.44 185 VAL A C 1
ATOM 1455 O O . VAL A 1 185 ? -7.915 -12.095 4.809 1.00 92.44 185 VAL A O 1
ATOM 1458 N N . ASP A 1 186 ? -7.727 -13.102 2.817 1.00 94.69 186 ASP A N 1
ATOM 1459 C CA . ASP A 1 186 ? -6.524 -12.374 2.396 1.00 94.69 186 ASP A CA 1
ATOM 1460 C C . ASP A 1 186 ? -6.679 -10.837 2.374 1.00 94.69 186 ASP A C 1
ATOM 1462 O O . ASP A 1 186 ? -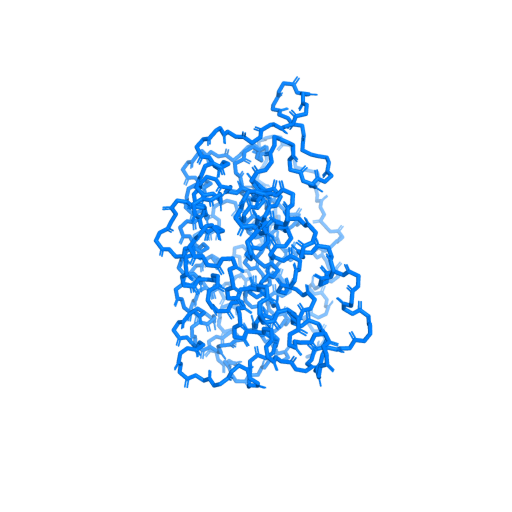5.861 -10.161 3.013 1.00 94.69 186 ASP A O 1
ATOM 1466 N N . PRO A 1 187 ? -7.718 -10.242 1.744 1.00 95.25 187 PRO A N 1
ATOM 1467 C CA . PRO A 1 187 ? -7.927 -8.795 1.814 1.00 95.25 187 PRO A CA 1
ATOM 1468 C C . PRO A 1 187 ? -8.227 -8.322 3.234 1.00 95.25 187 PRO A C 1
ATOM 1470 O O . PRO A 1 187 ? -7.776 -7.249 3.627 1.00 95.25 187 PRO A O 1
ATOM 1473 N N . LEU A 1 188 ? -8.936 -9.128 4.028 1.00 95.25 188 LEU A N 1
ATOM 1474 C CA . LEU A 1 188 ? -9.266 -8.786 5.405 1.00 95.25 188 LEU A CA 1
ATOM 1475 C C . LEU A 1 188 ? -8.010 -8.723 6.281 1.00 95.25 188 LEU A C 1
ATOM 1477 O O . LEU A 1 188 ? -7.808 -7.732 6.980 1.00 95.25 188 LEU A O 1
ATOM 1481 N N . ILE A 1 189 ? -7.124 -9.718 6.187 1.00 95.38 189 ILE A N 1
ATOM 1482 C CA . ILE A 1 189 ? -5.823 -9.715 6.870 1.00 95.38 189 ILE A CA 1
ATOM 1483 C C . ILE A 1 189 ? -4.985 -8.513 6.424 1.00 95.38 189 ILE A C 1
ATOM 1485 O O . ILE A 1 189 ? -4.442 -7.810 7.275 1.00 95.38 189 ILE A O 1
ATOM 1489 N N . ALA A 1 190 ? -4.909 -8.233 5.117 1.00 97.06 190 ALA A N 1
ATOM 1490 C CA . ALA A 1 190 ? -4.164 -7.082 4.604 1.00 97.06 190 ALA A CA 1
ATOM 1491 C C . ALA A 1 190 ? -4.683 -5.756 5.189 1.00 97.06 190 ALA A C 1
ATOM 1493 O O . ALA A 1 190 ? -3.895 -4.922 5.634 1.00 97.06 190 ALA A O 1
ATOM 1494 N N . THR A 1 191 ? -6.005 -5.577 5.260 1.00 97.56 191 THR A N 1
ATOM 1495 C CA . THR A 1 191 ? -6.624 -4.396 5.875 1.00 97.56 191 THR A CA 1
ATOM 1496 C C . THR A 1 191 ? -6.371 -4.319 7.384 1.00 97.56 191 THR A C 1
ATOM 1498 O O . THR A 1 191 ? -6.072 -3.239 7.897 1.00 97.56 191 THR A O 1
ATOM 1501 N N . LEU A 1 192 ? -6.456 -5.435 8.118 1.00 96.56 192 LEU A N 1
ATOM 1502 C CA . LEU A 1 192 ? -6.145 -5.455 9.552 1.00 96.56 192 LEU A CA 1
ATOM 1503 C C . LEU A 1 192 ? -4.667 -5.110 9.804 1.00 96.56 192 LEU A C 1
ATOM 1505 O O . LEU A 1 192 ? -4.354 -4.325 10.700 1.00 96.56 192 LEU A O 1
ATOM 1509 N N . HIS A 1 193 ? -3.747 -5.636 8.993 1.00 95.56 193 HIS A N 1
ATOM 1510 C CA . HIS A 1 193 ? -2.324 -5.299 9.092 1.00 95.56 193 HIS A CA 1
ATOM 1511 C C . HIS A 1 193 ? -2.078 -3.818 8.815 1.00 95.56 193 HIS A C 1
ATOM 1513 O O . HIS A 1 193 ? -1.369 -3.191 9.598 1.00 95.56 193 HIS A O 1
ATOM 1519 N N . TYR A 1 194 ? -2.747 -3.234 7.819 1.00 97.00 194 TYR A N 1
ATOM 1520 C CA . TYR A 1 194 ? -2.703 -1.790 7.583 1.00 97.00 194 TYR A CA 1
ATOM 1521 C C . TYR A 1 194 ? -3.136 -0.977 8.807 1.00 97.00 194 TYR A C 1
ATOM 1523 O O . TYR A 1 194 ? -2.426 -0.055 9.212 1.00 97.00 194 TYR A O 1
ATOM 1531 N N . TYR A 1 195 ? -4.259 -1.324 9.445 1.00 97.25 195 TYR A N 1
ATOM 1532 C CA . TYR A 1 195 ? -4.687 -0.622 10.657 1.00 97.25 195 TYR A CA 1
ATOM 1533 C C . TYR A 1 195 ? -3.695 -0.776 11.801 1.00 97.25 195 TYR A C 1
ATOM 1535 O O . TYR A 1 195 ? -3.392 0.205 12.475 1.00 97.25 195 TYR A O 1
ATOM 1543 N N . ARG A 1 196 ? -3.164 -1.981 12.021 1.00 94.31 196 ARG A N 1
ATOM 1544 C CA . ARG A 1 196 ? -2.139 -2.214 13.042 1.00 94.31 196 ARG A CA 1
ATOM 1545 C C . ARG A 1 196 ? -0.906 -1.345 12.786 1.00 94.31 196 ARG A C 1
ATOM 1547 O O . ARG A 1 196 ? -0.429 -0.687 13.709 1.00 94.31 196 ARG A O 1
ATOM 1554 N N . ASP A 1 197 ? -0.423 -1.314 11.546 1.00 92.62 197 ASP A N 1
ATOM 1555 C CA . ASP A 1 197 ? 0.752 -0.537 11.161 1.00 92.62 197 ASP A CA 1
ATOM 1556 C C . ASP A 1 197 ? 0.489 0.964 11.360 1.00 92.62 197 ASP A C 1
ATOM 1558 O O . ASP A 1 197 ? 1.274 1.628 12.038 1.00 92.62 197 ASP A O 1
ATOM 1562 N N . LEU A 1 198 ? -0.656 1.478 10.893 1.00 94.88 198 LEU A N 1
ATOM 1563 C CA . LEU A 1 198 ? -1.091 2.869 11.078 1.00 94.88 198 LEU A CA 1
ATOM 1564 C C . LEU A 1 198 ? -1.170 3.269 12.557 1.00 94.88 198 LEU A C 1
ATOM 1566 O O . LEU A 1 198 ? -0.637 4.307 12.949 1.00 94.88 198 LEU A O 1
ATOM 1570 N N . LEU A 1 199 ? -1.815 2.450 13.390 1.00 93.88 199 LEU A N 1
ATOM 1571 C CA . LEU A 1 199 ? -1.961 2.722 14.820 1.00 93.88 199 LEU A CA 1
ATOM 1572 C C . LEU A 1 199 ? -0.612 2.685 15.548 1.00 93.88 199 LEU A C 1
ATOM 1574 O O . LEU A 1 199 ? -0.399 3.456 16.485 1.00 93.88 199 LEU A O 1
ATOM 1578 N N . SER A 1 200 ? 0.328 1.850 15.097 1.00 91.62 200 SER A N 1
ATOM 1579 C CA . SER A 1 200 ? 1.661 1.769 15.700 1.00 91.62 200 SER A CA 1
ATOM 1580 C C . SER A 1 200 ? 2.427 3.101 15.644 1.00 91.62 200 SER A C 1
ATOM 1582 O O . SER A 1 200 ? 3.203 3.410 16.552 1.00 91.62 200 SER A O 1
ATOM 1584 N N . PHE A 1 201 ? 2.140 3.947 14.647 1.00 91.50 201 PHE A N 1
ATOM 1585 C CA . PHE A 1 201 ? 2.710 5.292 14.528 1.00 91.50 201 PHE A CA 1
ATOM 1586 C C . PHE A 1 201 ? 2.174 6.294 15.566 1.00 91.50 201 PHE A C 1
ATOM 1588 O O . PHE A 1 201 ? 2.728 7.383 15.714 1.00 91.50 201 PHE A O 1
ATOM 1595 N N . GLY A 1 202 ? 1.142 5.932 16.336 1.00 89.81 202 GLY A N 1
ATOM 1596 C CA . GLY A 1 202 ? 0.649 6.712 17.476 1.00 89.81 202 GLY A CA 1
ATOM 1597 C C . GLY A 1 202 ? 1.514 6.604 18.744 1.00 89.81 202 GLY A C 1
ATOM 1598 O O . GLY A 1 202 ? 1.391 7.444 19.644 1.00 89.81 202 GLY A O 1
ATOM 1599 N N . PHE A 1 203 ? 2.402 5.606 18.822 1.00 88.94 203 PHE A N 1
ATOM 1600 C CA . PHE A 1 203 ? 3.312 5.374 19.953 1.00 88.94 203 PHE A CA 1
ATOM 1601 C C . PHE A 1 203 ? 4.698 5.978 19.723 1.00 88.94 203 PHE A C 1
ATOM 1603 O O . PHE A 1 203 ? 5.001 6.463 18.640 1.00 88.94 203 PHE A O 1
ATOM 1610 N N . GLU A 1 204 ? 5.556 5.965 20.748 1.00 81.75 204 GLU A N 1
ATOM 1611 C CA . GLU A 1 204 ? 6.957 6.409 20.638 1.00 81.75 204 GLU A CA 1
ATOM 1612 C C . GLU A 1 204 ? 7.774 5.547 19.691 1.00 81.75 204 GLU A C 1
ATOM 1614 O O . GLU A 1 204 ? 8.405 6.072 18.777 1.00 81.75 204 GLU A O 1
ATOM 1619 N N . THR A 1 205 ? 7.720 4.235 19.876 1.00 77.12 205 THR A N 1
ATOM 1620 C CA . THR A 1 205 ? 8.397 3.278 19.007 1.00 77.12 205 THR A CA 1
ATOM 1621 C C . THR A 1 205 ? 7.353 2.554 18.168 1.00 77.12 205 THR A C 1
ATOM 1623 O O . THR A 1 205 ? 6.479 1.904 18.753 1.00 77.12 205 THR A O 1
ATOM 1626 N N . PRO A 1 206 ? 7.410 2.641 16.830 1.00 70.19 206 PRO A N 1
ATOM 1627 C CA . PRO A 1 206 ? 6.494 1.886 15.993 1.00 70.19 206 PRO A CA 1
ATOM 1628 C C . PRO A 1 206 ? 6.774 0.386 16.138 1.00 70.19 206 PRO A C 1
ATOM 1630 O O . PRO A 1 206 ? 7.902 -0.037 16.395 1.00 70.19 206 PRO A O 1
ATOM 1633 N N . SER A 1 207 ? 5.753 -0.443 15.942 1.00 65.31 207 SER A N 1
ATOM 1634 C CA . SER A 1 207 ? 5.849 -1.907 16.075 1.00 65.31 207 SER A CA 1
ATOM 1635 C C . SER A 1 207 ? 6.535 -2.583 14.876 1.00 65.31 207 SER A C 1
ATOM 1637 O O . SER A 1 207 ? 6.470 -3.802 14.724 1.00 65.31 207 SER A O 1
ATOM 1639 N N . ILE A 1 208 ? 7.200 -1.809 14.015 1.00 61.28 208 ILE A N 1
ATOM 1640 C CA . ILE A 1 208 ? 7.922 -2.303 12.842 1.00 61.28 208 ILE A CA 1
ATOM 1641 C C . ILE A 1 208 ? 9.322 -2.778 13.240 1.00 61.28 208 ILE A C 1
ATOM 1643 O O . ILE A 1 208 ? 10.129 -2.050 13.815 1.00 61.28 208 ILE A O 1
ATOM 1647 N N . SER A 1 209 ? 9.638 -4.030 12.922 1.00 50.28 209 SER A N 1
ATOM 1648 C CA . SER A 1 209 ? 10.958 -4.599 13.194 1.00 50.28 209 SER A CA 1
ATOM 1649 C C . SER A 1 209 ? 12.028 -3.963 12.286 1.00 50.28 209 SER A C 1
ATOM 1651 O O . SER A 1 209 ? 11.824 -3.839 11.076 1.00 50.28 209 SER A O 1
ATOM 1653 N N . ASN A 1 210 ? 13.190 -3.631 12.861 1.00 51.06 210 ASN A N 1
ATOM 1654 C CA . ASN A 1 210 ? 14.423 -3.197 12.178 1.00 51.06 210 ASN A CA 1
ATOM 1655 C C . ASN A 1 210 ? 14.404 -1.820 11.484 1.00 51.06 210 ASN A C 1
ATOM 1657 O O . ASN A 1 210 ? 15.045 -1.664 10.446 1.00 51.06 210 ASN A O 1
ATOM 1661 N N . PHE A 1 211 ? 13.727 -0.814 12.039 1.00 52.81 211 PHE A N 1
ATOM 1662 C CA . PHE A 1 211 ? 14.010 0.576 11.665 1.00 52.81 211 PHE A CA 1
ATOM 1663 C C . PHE A 1 211 ? 15.054 1.163 12.621 1.00 52.81 211 PHE A C 1
ATOM 1665 O O . PHE A 1 211 ? 14.765 1.480 13.777 1.00 52.81 211 PHE A O 1
ATOM 1672 N N . SER A 1 212 ? 16.288 1.258 12.135 1.00 53.34 212 SER A N 1
ATOM 1673 C CA . SER A 1 212 ? 17.311 2.100 12.742 1.00 53.34 212 SER A CA 1
ATOM 1674 C C . SER A 1 212 ? 17.274 3.460 12.051 1.00 53.34 212 SER A C 1
ATOM 1676 O O . SER A 1 212 ? 17.197 3.519 10.826 1.00 53.34 212 SER A O 1
ATOM 1678 N N . ASP A 1 213 ? 17.320 4.537 12.827 1.00 57.81 213 ASP A N 1
ATOM 1679 C CA . ASP A 1 213 ? 17.586 5.889 12.328 1.00 57.81 213 ASP A CA 1
ATOM 1680 C C . ASP A 1 213 ? 18.938 5.905 11.569 1.00 57.81 213 ASP A C 1
ATOM 1682 O O . ASP A 1 213 ? 19.750 4.997 11.798 1.00 57.81 213 ASP A O 1
ATOM 1686 N N . PRO A 1 214 ? 19.253 6.895 10.707 1.00 54.34 214 PRO A N 1
ATOM 1687 C CA . PRO A 1 214 ? 20.543 6.975 10.013 1.00 54.34 214 PRO A CA 1
ATOM 1688 C C . PRO A 1 214 ? 21.764 6.886 10.946 1.00 54.34 214 PRO A C 1
ATOM 1690 O O . PRO A 1 214 ? 22.832 6.452 10.520 1.00 54.34 214 PRO A O 1
ATOM 1693 N N . ASP A 1 215 ? 21.583 7.221 12.227 1.00 56.97 215 ASP A N 1
ATOM 1694 C CA . ASP A 1 215 ? 22.592 7.150 13.290 1.00 56.97 215 ASP A CA 1
ATOM 1695 C C . ASP A 1 215 ? 22.646 5.793 14.035 1.00 56.97 215 ASP A C 1
ATOM 1697 O O . ASP A 1 215 ? 23.358 5.644 15.032 1.00 56.97 215 ASP A O 1
ATOM 1701 N N . GLY A 1 216 ? 21.891 4.782 13.593 1.00 60.31 216 GLY A N 1
ATOM 1702 C CA . GLY A 1 216 ? 21.870 3.440 14.189 1.00 60.31 216 GLY A CA 1
ATOM 1703 C C . GLY A 1 216 ? 21.040 3.314 15.475 1.00 60.31 216 GLY A C 1
ATOM 1704 O O . GLY A 1 216 ? 21.092 2.275 16.134 1.00 60.31 216 GLY A O 1
ATOM 1705 N N . GLN A 1 217 ? 20.281 4.350 15.844 1.00 61.72 217 GLN A N 1
ATOM 1706 C CA . GLN A 1 217 ? 19.393 4.354 17.012 1.00 61.72 217 GLN A CA 1
ATOM 1707 C C . GLN A 1 217 ? 18.004 3.790 16.680 1.00 61.72 217 GLN A C 1
ATOM 1709 O O . GLN A 1 217 ? 17.625 3.775 15.511 1.00 61.72 217 GLN A O 1
ATOM 1714 N N . PRO A 1 218 ? 17.220 3.324 17.671 1.00 65.44 218 PRO A N 1
ATOM 1715 C CA . PRO A 1 218 ? 15.836 2.920 17.441 1.00 65.44 218 PRO A CA 1
ATOM 1716 C C . PRO A 1 218 ? 15.032 4.100 16.887 1.00 65.44 218 PRO A C 1
ATOM 1718 O O . PRO A 1 218 ? 14.962 5.154 17.523 1.00 65.44 218 PRO A O 1
ATOM 1721 N N . TYR A 1 219 ? 14.430 3.928 15.710 1.00 71.62 219 TYR A N 1
ATOM 1722 C CA . TYR A 1 219 ? 13.584 4.961 15.119 1.00 71.62 219 TYR A CA 1
ATOM 1723 C C . TYR A 1 219 ? 12.440 5.324 16.075 1.00 71.62 219 TYR A C 1
ATOM 1725 O O . TYR A 1 219 ? 11.714 4.453 16.562 1.00 71.62 219 TYR A O 1
ATOM 1733 N N . THR A 1 220 ? 12.293 6.620 16.349 1.00 78.81 220 THR A N 1
ATOM 1734 C CA . THR A 1 220 ? 11.239 7.158 17.213 1.00 78.81 220 THR A CA 1
ATOM 1735 C C . THR A 1 220 ? 10.284 7.986 16.370 1.00 78.81 220 THR A C 1
ATOM 1737 O O . THR A 1 220 ? 10.712 8.872 15.631 1.00 78.81 220 THR A O 1
ATOM 1740 N N . ASN A 1 221 ? 8.984 7.736 16.508 1.00 83.62 221 ASN A N 1
ATOM 1741 C CA . ASN A 1 221 ? 7.971 8.463 15.754 1.00 83.62 221 ASN A CA 1
ATOM 1742 C C . ASN A 1 221 ? 7.970 9.949 16.157 1.00 83.62 221 ASN A C 1
ATOM 1744 O O . ASN A 1 221 ? 7.797 10.265 17.346 1.00 83.62 221 ASN A O 1
ATOM 1748 N N . PRO A 1 222 ? 8.097 10.884 15.195 1.00 88.12 222 PRO A N 1
ATOM 1749 C CA . PRO A 1 222 ? 8.034 12.308 15.487 1.00 88.12 222 PRO A CA 1
ATOM 1750 C C . PRO A 1 222 ? 6.729 12.682 16.214 1.00 88.12 222 PRO A C 1
ATOM 1752 O O . PRO A 1 222 ? 5.673 12.117 15.912 1.00 88.12 222 PRO A O 1
ATOM 1755 N N . PRO A 1 223 ? 6.742 13.656 17.147 1.00 89.44 223 PRO A N 1
ATOM 1756 C CA . PRO A 1 223 ? 5.536 14.089 17.857 1.00 89.44 223 PRO A CA 1
ATOM 1757 C C . PRO A 1 223 ? 4.381 14.487 16.930 1.00 89.44 223 PRO A C 1
ATOM 1759 O O . PRO A 1 223 ? 3.230 14.204 17.243 1.00 89.44 223 PRO A O 1
ATOM 1762 N N . GLU A 1 224 ? 4.691 15.095 15.782 1.00 92.12 224 GLU A N 1
ATOM 1763 C CA . GLU A 1 224 ? 3.712 15.468 14.753 1.00 92.12 224 GLU A CA 1
ATOM 1764 C C . GLU A 1 224 ? 2.947 14.246 14.225 1.00 92.12 224 GLU A C 1
ATOM 1766 O O . GLU A 1 224 ? 1.719 14.261 14.192 1.00 92.12 224 GLU A O 1
ATOM 1771 N N . VAL A 1 225 ? 3.663 13.163 13.896 1.00 92.62 225 VAL A N 1
ATOM 1772 C CA . VAL A 1 225 ? 3.081 11.905 13.399 1.00 92.62 225 VAL A CA 1
ATOM 1773 C C . VAL A 1 225 ? 2.207 11.264 14.473 1.00 92.62 225 VAL A C 1
ATOM 1775 O O . VAL A 1 225 ? 1.052 10.929 14.216 1.00 92.62 225 VAL A O 1
ATOM 1778 N N . ARG A 1 226 ? 2.719 11.169 15.707 1.00 93.12 226 ARG A N 1
ATOM 1779 C CA . ARG A 1 226 ? 1.970 10.590 16.833 1.00 93.12 226 ARG A CA 1
ATOM 1780 C C . ARG A 1 226 ? 0.669 11.339 17.094 1.00 93.12 226 ARG A C 1
ATOM 1782 O O . ARG A 1 226 ? -0.368 10.718 17.310 1.00 93.12 226 ARG A O 1
ATOM 1789 N N . ASN A 1 227 ? 0.719 12.670 17.084 1.00 93.50 227 ASN A N 1
ATOM 1790 C CA . ASN A 1 227 ? -0.453 13.504 17.325 1.00 93.50 227 ASN A CA 1
ATOM 1791 C C . ASN A 1 227 ? -1.478 13.375 16.194 1.00 93.50 227 ASN A C 1
ATOM 1793 O O . ASN A 1 227 ? -2.659 13.238 16.492 1.00 93.50 227 ASN A O 1
ATOM 1797 N N . ALA A 1 228 ? -1.035 13.334 14.934 1.00 94.88 228 ALA A N 1
ATOM 1798 C CA . ALA A 1 228 ? -1.920 13.133 13.788 1.00 94.88 228 ALA A CA 1
ATOM 1799 C C . ALA A 1 228 ? -2.647 11.777 13.849 1.00 94.88 228 ALA A C 1
ATOM 1801 O O . ALA A 1 228 ? -3.860 11.717 13.660 1.00 94.88 228 ALA A O 1
ATOM 1802 N N . VAL A 1 229 ? -1.943 10.692 14.200 1.00 95.12 229 VAL A N 1
ATOM 1803 C CA . VAL A 1 229 ? -2.574 9.372 14.393 1.00 95.12 229 VAL A CA 1
ATOM 1804 C C . VAL A 1 229 ? -3.565 9.403 15.556 1.00 95.12 229 VAL A C 1
ATOM 1806 O O . VAL A 1 229 ? -4.677 8.900 15.426 1.00 95.12 229 VAL A O 1
ATOM 1809 N N . LYS A 1 230 ? -3.210 10.020 16.688 1.00 94.06 230 LYS A N 1
ATOM 1810 C CA . LYS A 1 230 ? -4.116 10.143 17.842 1.00 94.06 230 LYS A CA 1
ATOM 1811 C C . LYS A 1 230 ? -5.369 10.954 17.519 1.00 94.06 230 LYS A C 1
ATOM 1813 O O . LYS A 1 230 ? -6.451 10.581 17.955 1.00 94.06 230 LYS A O 1
ATOM 1818 N N . GLU A 1 231 ? -5.240 12.027 16.747 1.00 94.50 231 GLU A N 1
ATOM 1819 C CA . GLU A 1 231 ? -6.375 12.816 16.266 1.00 94.50 231 GLU A CA 1
ATOM 1820 C C . GLU A 1 231 ? -7.263 11.998 15.317 1.00 94.50 231 GLU A C 1
ATOM 1822 O O . GLU A 1 231 ? -8.486 11.990 15.464 1.00 94.50 231 GLU A O 1
ATOM 1827 N N . LEU A 1 232 ? -6.662 11.245 14.392 1.00 95.06 232 LEU A N 1
ATOM 1828 C CA . LEU A 1 232 ? -7.392 10.336 13.509 1.00 95.06 232 LEU A CA 1
ATOM 1829 C C . LEU A 1 232 ? -8.174 9.286 14.309 1.00 95.06 232 LEU A C 1
ATOM 1831 O O . LEU A 1 232 ? -9.361 9.089 14.057 1.00 95.06 232 LEU A O 1
ATOM 1835 N N . VAL A 1 233 ? -7.538 8.651 15.297 1.00 93.38 233 VAL A N 1
ATOM 1836 C CA . VAL A 1 233 ? -8.180 7.665 16.182 1.00 93.38 233 VAL A CA 1
ATOM 1837 C C . VAL A 1 233 ? -9.274 8.311 17.030 1.00 93.38 233 VAL A C 1
ATOM 1839 O O . VAL A 1 233 ? -10.348 7.734 17.154 1.00 93.38 233 VAL A O 1
ATOM 1842 N N . GLY A 1 234 ? -9.066 9.522 17.548 1.00 93.06 234 GLY A N 1
ATOM 1843 C CA . GLY A 1 234 ? -10.098 10.251 18.290 1.00 93.06 234 GLY A CA 1
ATOM 1844 C C . GLY A 1 234 ? -11.357 10.534 17.459 1.00 93.06 234 GLY A C 1
ATOM 1845 O O . GLY A 1 234 ? -12.454 10.570 18.007 1.00 93.06 234 GLY A O 1
ATOM 1846 N N . ASN A 1 235 ? -11.215 10.687 16.138 1.00 93.50 235 ASN A N 1
ATOM 1847 C CA . ASN A 1 235 ? -12.329 10.978 15.231 1.00 93.50 235 ASN A CA 1
ATOM 1848 C C . ASN A 1 235 ? -12.957 9.729 14.585 1.00 93.50 235 ASN A C 1
ATOM 1850 O O . ASN A 1 235 ? -14.156 9.719 14.321 1.00 93.50 235 ASN A O 1
ATOM 1854 N N . GLN A 1 236 ? -12.160 8.701 14.276 1.00 94.56 236 GLN A N 1
ATOM 1855 C CA . GLN A 1 236 ? -12.578 7.535 13.478 1.00 94.56 236 GLN A CA 1
ATOM 1856 C C . GLN A 1 236 ? -12.489 6.201 14.239 1.00 94.56 236 GLN A C 1
ATOM 1858 O O . GLN A 1 236 ? -12.997 5.183 13.768 1.00 94.56 236 GLN A O 1
ATOM 1863 N N . GLY A 1 237 ? -11.860 6.182 15.416 1.00 92.44 237 GLY A N 1
ATOM 1864 C CA . GLY A 1 237 ? -11.577 4.966 16.182 1.00 92.44 237 GLY A CA 1
ATOM 1865 C C . GLY A 1 237 ? -12.835 4.216 16.609 1.00 92.44 237 GLY A C 1
ATOM 1866 O O . GLY A 1 237 ? -12.891 2.998 16.466 1.00 92.44 237 GLY A O 1
ATOM 1867 N N . GLN A 1 238 ? -13.892 4.928 17.019 1.00 93.56 238 GLN A N 1
ATOM 1868 C CA . GLN A 1 238 ? -15.165 4.294 17.381 1.00 93.56 238 GLN A CA 1
ATOM 1869 C C . GLN A 1 238 ? -15.727 3.440 16.233 1.00 93.56 238 GLN A C 1
ATOM 1871 O O . GLN A 1 238 ? -16.113 2.293 16.454 1.00 93.56 238 GLN A O 1
ATOM 1876 N N . LEU A 1 239 ? -15.710 3.959 15.000 1.00 95.75 239 LEU A N 1
ATOM 1877 C CA . LEU A 1 239 ? -16.192 3.226 13.825 1.00 95.75 239 LEU A CA 1
ATOM 1878 C C . LEU A 1 239 ? -15.358 1.966 13.566 1.00 95.75 239 LEU A C 1
ATOM 1880 O O . LEU A 1 239 ? -15.903 0.929 13.188 1.00 95.75 239 LEU A O 1
ATOM 1884 N N . LEU A 1 240 ? -14.043 2.042 13.794 1.00 96.44 240 LEU A N 1
ATOM 1885 C CA . LEU A 1 240 ? -13.152 0.892 13.673 1.00 96.44 240 LEU A CA 1
ATOM 1886 C C . LEU A 1 240 ? -13.432 -0.158 14.753 1.00 96.44 240 LEU A C 1
ATOM 1888 O O . LEU A 1 240 ? -13.531 -1.337 14.424 1.00 96.44 240 LEU A O 1
ATOM 1892 N N . VAL A 1 241 ? -13.621 0.248 16.011 1.00 95.44 241 VAL A N 1
ATOM 1893 C CA . VAL A 1 241 ? -13.983 -0.665 17.110 1.00 95.44 241 VAL A CA 1
ATOM 1894 C C . VAL A 1 241 ? -15.303 -1.375 16.818 1.00 95.44 241 VAL A C 1
ATOM 1896 O O . VAL A 1 241 ? -15.362 -2.603 16.871 1.00 95.44 241 VAL A O 1
ATOM 1899 N N . GLU A 1 242 ? -16.349 -0.629 16.458 1.00 95.12 242 GLU A N 1
ATOM 1900 C CA . GLU A 1 242 ? -17.662 -1.193 16.129 1.00 95.12 242 GLU A CA 1
ATOM 1901 C C . GLU A 1 242 ? -17.574 -2.183 14.963 1.00 95.12 242 GLU A C 1
ATOM 1903 O O . GLU A 1 242 ? -18.143 -3.279 15.026 1.00 95.12 242 GLU A O 1
ATOM 1908 N N . ARG A 1 243 ? -16.825 -1.832 13.909 1.00 96.00 243 ARG A N 1
ATOM 1909 C CA . ARG A 1 243 ? -16.632 -2.687 12.734 1.00 96.00 243 ARG A CA 1
ATOM 1910 C C . ARG A 1 243 ? -15.875 -3.966 13.073 1.00 96.00 243 ARG A C 1
ATOM 1912 O O . ARG A 1 243 ? -16.324 -5.037 12.674 1.00 96.00 243 ARG A O 1
ATOM 1919 N N . VAL A 1 244 ? -14.772 -3.870 13.814 1.00 95.88 244 VAL A N 1
ATOM 1920 C CA . VAL A 1 244 ? -13.955 -5.030 14.197 1.00 95.88 244 VAL A CA 1
ATOM 1921 C C . VAL A 1 244 ? -14.730 -5.959 15.129 1.00 95.88 244 VAL A C 1
ATOM 1923 O O . VAL A 1 244 ? -14.763 -7.161 14.882 1.00 95.88 244 VAL A O 1
ATOM 1926 N N . LEU A 1 245 ? -15.423 -5.429 16.144 1.00 95.06 245 LEU A N 1
ATOM 1927 C CA . LEU A 1 245 ? -16.243 -6.243 17.050 1.00 95.06 245 LEU A CA 1
ATOM 1928 C C . LEU A 1 245 ? -17.384 -6.946 16.311 1.00 95.06 245 LEU A C 1
ATOM 1930 O O . LEU A 1 245 ? -17.596 -8.142 16.496 1.00 95.06 245 LEU A O 1
ATOM 1934 N N . THR A 1 246 ? -18.101 -6.222 15.446 1.00 94.88 246 THR A N 1
ATOM 1935 C CA . THR A 1 246 ? -19.160 -6.811 14.611 1.00 94.88 246 THR A CA 1
ATOM 1936 C C . THR A 1 246 ? -18.594 -7.907 13.713 1.00 94.88 246 THR A C 1
ATOM 1938 O O . THR A 1 246 ? -19.179 -8.984 13.611 1.00 94.88 246 THR A O 1
ATOM 1941 N N . GLY A 1 247 ? -17.429 -7.656 13.113 1.00 94.19 247 GLY A N 1
ATOM 1942 C CA . GLY A 1 247 ? -16.706 -8.621 12.301 1.00 94.19 247 GLY A CA 1
ATOM 1943 C C . GLY A 1 247 ? -16.386 -9.898 13.070 1.00 94.19 247 GLY A C 1
ATOM 1944 O O . GLY A 1 247 ? -16.820 -10.976 12.679 1.00 94.19 247 GLY A O 1
ATOM 1945 N N . MET A 1 248 ? -15.720 -9.778 14.217 1.00 93.62 248 MET A N 1
ATOM 1946 C CA . MET A 1 248 ? -15.372 -10.914 15.079 1.00 93.62 248 MET A CA 1
ATOM 1947 C C . MET A 1 248 ? -16.592 -11.715 15.557 1.00 93.62 248 MET A C 1
ATOM 1949 O O . MET A 1 248 ? -16.497 -12.928 15.718 1.00 93.62 248 MET A O 1
ATOM 1953 N N . MET A 1 249 ? -17.739 -11.066 15.781 1.00 92.75 249 MET A N 1
ATOM 1954 C CA . MET A 1 249 ? -18.958 -11.754 16.218 1.00 92.75 249 MET A CA 1
ATOM 1955 C C . MET A 1 249 ? -19.669 -12.518 15.095 1.00 92.75 249 MET A C 1
ATOM 1957 O O . MET A 1 249 ? -20.301 -13.537 15.377 1.00 92.75 249 MET A O 1
ATOM 1961 N N . PHE A 1 250 ? -19.628 -12.020 13.854 1.00 91.88 250 PHE A N 1
ATOM 1962 C CA . PHE A 1 250 ? -20.556 -12.476 12.811 1.00 91.88 250 PHE A CA 1
ATOM 1963 C C . PHE A 1 250 ? -19.927 -12.880 11.474 1.00 91.88 250 PHE A C 1
ATOM 1965 O O . PHE A 1 250 ? -20.561 -13.647 10.750 1.00 91.88 250 PHE A O 1
ATOM 1972 N N . SER A 1 251 ? -18.748 -12.372 11.102 1.00 89.44 251 SER A N 1
ATOM 1973 C CA . SER A 1 251 ? -18.223 -12.534 9.734 1.00 89.44 251 SER A CA 1
ATOM 1974 C C . SER A 1 251 ? -16.750 -12.917 9.623 1.00 89.44 251 SER A C 1
ATOM 1976 O O . SER A 1 251 ? -16.378 -13.524 8.621 1.00 89.44 251 SER A O 1
ATOM 1978 N N . PHE A 1 252 ? -15.907 -12.572 10.596 1.00 92.88 252 PHE A N 1
ATOM 1979 C CA . PHE A 1 252 ? -14.469 -12.799 10.501 1.00 92.88 252 PHE A CA 1
ATOM 1980 C C . PHE A 1 252 ? -14.154 -14.295 10.635 1.00 92.88 252 PHE A C 1
ATOM 1982 O O . PHE A 1 252 ? -14.671 -14.953 11.539 1.00 92.88 252 PHE A O 1
ATOM 1989 N N . PRO A 1 253 ? -13.272 -14.833 9.781 1.00 91.19 253 PRO A N 1
ATOM 1990 C CA . PRO A 1 253 ? -12.660 -16.141 9.993 1.00 91.19 253 PRO A CA 1
ATOM 1991 C C . PRO A 1 253 ? -11.829 -16.166 11.287 1.00 91.19 253 PRO A C 1
ATOM 1993 O O . PRO A 1 253 ? -11.234 -15.152 11.658 1.00 91.19 253 PRO A O 1
ATOM 1996 N N . GLU A 1 254 ? -11.736 -17.327 11.946 1.00 88.12 254 GLU A N 1
ATOM 1997 C CA . GLU A 1 254 ? -10.996 -17.491 13.215 1.00 88.12 254 GLU A CA 1
ATOM 1998 C C . GLU A 1 254 ? -9.525 -17.053 13.107 1.00 88.12 254 GLU A C 1
ATOM 2000 O O . GLU A 1 254 ? -8.985 -16.449 14.034 1.00 88.12 254 GLU A O 1
ATOM 2005 N N . ASP A 1 255 ? -8.900 -17.265 11.945 1.00 88.06 255 ASP A N 1
ATOM 2006 C CA . ASP A 1 255 ? -7.508 -16.885 11.673 1.00 88.06 255 ASP A CA 1
ATOM 2007 C C . ASP A 1 255 ? -7.257 -15.371 11.793 1.00 88.06 255 ASP A C 1
ATOM 2009 O O . ASP A 1 255 ? -6.130 -14.944 12.033 1.00 88.06 255 ASP A O 1
ATOM 2013 N N . CYS A 1 256 ? -8.300 -14.544 11.665 1.00 90.44 256 CYS A N 1
ATOM 2014 C CA . CYS A 1 256 ? -8.198 -13.084 11.730 1.00 90.44 256 CYS A CA 1
ATOM 2015 C C . CYS A 1 256 ? -8.372 -12.537 13.157 1.00 90.44 256 CYS A C 1
ATOM 2017 O O . CYS A 1 256 ? -8.146 -11.351 13.401 1.00 90.44 256 CYS A O 1
ATOM 2019 N N . PHE A 1 257 ? -8.777 -13.378 14.116 1.00 91.88 257 PHE A N 1
ATOM 2020 C CA . PHE A 1 257 ? -9.082 -12.952 15.485 1.00 91.88 257 PHE A CA 1
ATOM 2021 C C . PHE A 1 257 ? -7.863 -12.399 16.233 1.00 91.88 257 PHE A C 1
ATOM 2023 O O . PHE A 1 257 ? -8.034 -11.400 16.938 1.00 91.88 257 PHE A O 1
ATOM 2030 N N . PRO A 1 258 ? -6.647 -12.974 16.107 1.00 93.00 258 PRO A N 1
ATOM 2031 C CA . PRO A 1 258 ? -5.460 -12.411 16.743 1.00 93.00 258 PRO A CA 1
ATOM 2032 C C . PRO A 1 258 ? -5.151 -10.989 16.259 1.00 93.00 258 PRO A C 1
ATOM 2034 O O . PRO A 1 258 ? -4.928 -10.101 17.081 1.00 93.00 258 PRO A O 1
ATOM 2037 N N . ASP A 1 259 ? -5.203 -10.752 14.944 1.00 92.50 259 ASP A N 1
ATOM 2038 C CA . ASP A 1 259 ? -4.942 -9.433 14.354 1.00 92.50 259 ASP A CA 1
ATOM 2039 C C . ASP A 1 259 ? -6.038 -8.418 14.724 1.00 92.50 259 ASP A C 1
ATOM 2041 O O . ASP A 1 259 ? -5.740 -7.294 15.135 1.00 92.50 259 ASP A O 1
ATOM 2045 N N . ALA A 1 260 ? -7.307 -8.832 14.661 1.00 93.56 260 ALA A N 1
ATOM 2046 C CA . ALA A 1 260 ? -8.457 -8.019 15.054 1.00 93.56 260 ALA A CA 1
ATOM 2047 C C . ALA A 1 260 ? -8.402 -7.609 16.536 1.00 93.56 260 ALA A C 1
ATOM 2049 O O . ALA A 1 260 ? -8.575 -6.437 16.875 1.00 93.56 260 ALA A O 1
ATOM 2050 N N . SER A 1 261 ? -8.091 -8.560 17.419 1.00 93.62 261 SER A N 1
ATOM 2051 C CA . SER A 1 261 ? -7.919 -8.298 18.853 1.00 93.62 261 SER A CA 1
ATOM 2052 C C . SER A 1 261 ? -6.738 -7.362 19.108 1.00 93.62 261 SER A C 1
ATOM 2054 O O . SER A 1 261 ? -6.837 -6.469 19.947 1.00 93.62 261 SER A O 1
ATOM 2056 N N . GLY A 1 262 ? -5.644 -7.529 18.355 1.00 92.56 262 GLY A N 1
ATOM 2057 C CA . GLY A 1 262 ? -4.483 -6.644 18.399 1.00 92.56 262 GLY A CA 1
ATOM 2058 C C . GLY A 1 262 ? -4.861 -5.189 18.135 1.00 92.56 262 GLY A C 1
ATOM 2059 O O . GLY A 1 262 ? -4.538 -4.329 18.946 1.00 92.56 262 GLY A O 1
ATOM 2060 N N . ILE A 1 263 ? -5.630 -4.916 17.075 1.00 93.69 263 ILE A N 1
ATOM 2061 C CA . ILE A 1 263 ? -6.107 -3.558 16.754 1.00 93.69 263 ILE A CA 1
ATOM 2062 C C . ILE A 1 263 ? -6.921 -2.951 17.899 1.00 93.69 263 ILE A C 1
ATOM 2064 O O . ILE A 1 263 ? -6.718 -1.783 18.236 1.00 93.69 263 ILE A O 1
ATOM 2068 N N . LEU A 1 264 ? -7.840 -3.721 18.493 1.00 93.69 264 LEU A N 1
ATOM 2069 C CA . LEU A 1 264 ? -8.654 -3.241 19.612 1.00 93.69 264 LEU A CA 1
ATOM 2070 C C . LEU A 1 264 ? -7.767 -2.869 20.804 1.00 93.69 264 LEU A C 1
ATOM 2072 O O . LEU A 1 264 ? -7.879 -1.762 21.327 1.00 93.69 264 LEU A O 1
ATOM 2076 N N . MET A 1 265 ? -6.839 -3.752 21.183 1.00 91.81 265 MET A N 1
ATOM 2077 C CA . MET A 1 265 ? -5.880 -3.501 22.264 1.00 91.81 265 MET A CA 1
ATOM 2078 C C . MET A 1 265 ? -5.032 -2.255 21.996 1.00 91.81 265 MET A C 1
ATOM 2080 O O . MET A 1 265 ? -4.922 -1.389 22.860 1.00 91.81 265 MET A O 1
ATOM 2084 N N . THR A 1 266 ? -4.505 -2.114 20.780 1.00 91.06 266 THR A N 1
ATOM 2085 C CA . THR A 1 266 ? -3.709 -0.953 20.378 1.00 91.06 266 THR A CA 1
ATOM 2086 C C . THR A 1 266 ? -4.510 0.349 20.471 1.00 91.06 266 THR A C 1
ATOM 2088 O O . THR A 1 266 ? -3.988 1.355 20.947 1.00 91.06 266 THR A O 1
ATOM 2091 N N . GLN A 1 267 ? -5.789 0.356 20.084 1.00 89.62 267 GLN A N 1
ATOM 2092 C CA . GLN A 1 267 ? -6.641 1.539 20.257 1.00 89.62 267 GLN A CA 1
ATOM 2093 C C . GLN A 1 267 ? -6.881 1.886 21.731 1.00 89.62 267 GLN A C 1
ATOM 2095 O O . GLN A 1 267 ? -6.790 3.061 22.095 1.00 89.62 267 GLN A O 1
ATOM 2100 N N . PHE A 1 268 ? -7.135 0.886 22.584 1.00 88.06 268 PHE A N 1
ATOM 2101 C CA . PHE A 1 268 ? -7.288 1.094 24.028 1.00 88.06 268 PHE A CA 1
ATOM 2102 C C . PHE A 1 268 ? -6.018 1.679 24.661 1.00 88.06 268 PHE A C 1
ATOM 2104 O O . PHE A 1 268 ? -6.100 2.580 25.494 1.00 88.06 268 PHE A O 1
ATOM 2111 N N . GLU A 1 269 ? -4.844 1.206 24.246 1.00 89.25 269 GLU A N 1
ATOM 2112 C CA . GLU A 1 269 ? -3.553 1.718 24.713 1.00 89.25 269 GLU A CA 1
ATOM 2113 C C . GLU A 1 269 ? -3.267 3.145 24.222 1.00 89.25 269 GLU A C 1
ATOM 2115 O O . GLU A 1 269 ? -2.688 3.946 24.959 1.00 89.25 269 GLU A O 1
ATOM 2120 N N . LEU A 1 270 ? -3.692 3.492 23.001 1.00 86.19 270 LEU A N 1
ATOM 2121 C CA . LEU A 1 270 ? -3.524 4.837 22.445 1.00 86.19 270 LEU A CA 1
ATOM 2122 C C . LEU A 1 270 ? -4.421 5.875 23.124 1.00 86.19 270 LEU A C 1
ATOM 2124 O O . LEU A 1 270 ? -3.964 6.998 23.344 1.00 86.19 270 LEU A O 1
ATOM 2128 N N . MET A 1 271 ? -5.673 5.523 23.440 1.00 81.62 271 MET A N 1
ATOM 2129 C CA . MET A 1 271 ? -6.702 6.438 23.964 1.00 81.62 271 MET A CA 1
ATOM 2130 C C . MET A 1 271 ? -7.370 5.924 25.262 1.00 81.62 271 MET A C 1
ATOM 2132 O O . MET A 1 271 ? -8.598 5.843 25.336 1.00 81.62 271 MET A O 1
ATOM 2136 N N . PRO A 1 272 ? -6.612 5.661 26.345 1.00 68.50 272 PRO A N 1
ATOM 2137 C CA . PRO A 1 272 ? -7.136 5.002 27.548 1.00 68.50 272 PRO A CA 1
ATOM 2138 C C . PRO A 1 272 ? -8.227 5.797 28.287 1.00 68.50 272 PRO A C 1
ATOM 2140 O O . PRO A 1 272 ? -8.983 5.229 29.070 1.00 68.50 272 PRO A O 1
ATOM 2143 N N . GLN A 1 273 ? -8.321 7.113 28.060 1.00 59.22 273 GLN A N 1
ATOM 2144 C CA . GLN A 1 273 ? -9.282 7.994 28.738 1.00 59.22 273 GLN A CA 1
ATOM 2145 C C . GLN A 1 273 ? -10.644 8.097 28.034 1.00 59.22 273 GLN A C 1
ATOM 2147 O O . GLN A 1 273 ? -11.621 8.455 28.685 1.00 59.22 273 GLN A O 1
ATOM 2152 N N . GLN A 1 274 ? -10.738 7.792 26.735 1.00 54.97 274 GLN A N 1
ATOM 2153 C CA . GLN A 1 274 ? -12.000 7.891 25.981 1.00 54.97 274 GLN A CA 1
ATOM 2154 C C . GLN A 1 274 ? -12.832 6.603 26.044 1.00 54.97 274 GLN A C 1
ATOM 2156 O O . GLN A 1 274 ? -14.037 6.638 25.832 1.00 54.97 274 GLN A O 1
ATOM 2161 N N . THR A 1 275 ? -12.209 5.480 26.397 1.00 46.47 275 THR A N 1
ATOM 2162 C CA . THR A 1 275 ? -12.839 4.155 26.531 1.00 46.47 275 THR A CA 1
ATOM 2163 C C . THR A 1 275 ? -13.296 3.822 27.955 1.00 46.47 275 THR A C 1
ATOM 2165 O O . THR A 1 275 ? -13.717 2.701 28.221 1.00 46.47 275 THR A O 1
ATOM 2168 N N . GLY A 1 276 ? -13.182 4.775 28.885 1.00 41.09 276 GLY A N 1
ATOM 2169 C CA . GLY A 1 276 ? -13.555 4.622 30.295 1.00 41.09 276 GLY A CA 1
ATOM 2170 C C . GLY A 1 276 ? -14.942 5.159 30.668 1.00 41.09 276 GLY A C 1
ATOM 2171 O O . GLY A 1 276 ? -15.173 5.387 31.856 1.00 41.09 276 GLY A O 1
ATOM 2172 N N . LEU A 1 277 ? -15.827 5.403 29.695 1.00 33.91 277 LEU A N 1
ATOM 2173 C CA . LEU A 1 277 ? -17.203 5.867 29.921 1.00 33.91 277 LEU A CA 1
ATOM 2174 C C . LEU A 1 277 ? -18.228 4.834 29.457 1.00 33.91 277 LEU A C 1
ATOM 2176 O O . LEU A 1 277 ? -18.128 4.395 28.292 1.00 33.91 277 LEU A O 1
#